Protein AF-A0A151EFH6-F1 (afdb_monomer_lite)

Sequence (202 aa):
MVESLEERLKNIDKHSLKEALLTPLILPREAMRRVGYYKYNITDNLQRYLYNRGVRLQEKPKYSVGENIYSIIRKEPLKRVQYGMINSDKIGDDVFKALTDWEATYFLAGVWNKKSTLSEEYRYNREVLERQPVELIVAETIATGVYRLRKIHEKQTRAGKYKTQAELPYSKEILRRYYDLRNKLRNQNNQKQKESKQLKLF

Secondary structure (DSSP, 8-state):
-PPPHHHHHTTS-HHHHHHHHHSPP---SSTHHHHHHHHHHHHHHHHHHHHTTT--PPPBTTB-HHHHHHHHS-HHHHHHHHHHHHHTTTS-HHHHHTS-HHHHHHHHHHHHHHHH-S-GGGSPPHHHHHHS-HHHHHHHHHHHHHHHHHHHHHHHHHTT---S-PPPTTHHHHHHHHHHHHHHHHHHHHHHHHHHHHTT--

pLDDT: mean 73.5, std 17.39, range [37.47, 95.12]

Radius of gyration: 20.33 Å; chains: 1; bounding box: 42×35×72 Å

Foldseek 3Di:
DDDDLCVLCVPFDLVLQLVLLPPAQDDPPPCVVVLVVVLLVVLVVVVVVCVVVVNDDDDDPPDDSSVVSSLQPDDPLVVLLVSLCVSCVSPDVSNVVSDDPLLSSLLSSLSSCQNVDPDVVSHDDSVVSVPDDPSLVSLVSSLSSLVVSQVVQVVCVVVVSHPDDDDRPCNVVSNVVSVVVVVVVVVVVVVVVVVVVVVVVD

Structure (mmCIF, N/CA/C/O backbone):
data_AF-A0A151EFH6-F1
#
_entry.id   AF-A0A151EFH6-F1
#
loop_
_atom_site.group_PDB
_atom_site.id
_atom_site.type_symbol
_atom_site.label_atom_id
_atom_site.label_alt_id
_atom_site.label_comp_id
_atom_site.label_asym_id
_atom_site.label_entity_id
_atom_site.label_seq_id
_atom_site.pdbx_PDB_ins_code
_atom_site.Cartn_x
_atom_site.Cartn_y
_atom_site.Cartn_z
_atom_site.occupancy
_atom_site.B_iso_or_equiv
_atom_site.auth_seq_id
_atom_site.auth_comp_id
_atom_site.auth_asym_id
_atom_site.auth_atom_id
_atom_site.pdbx_PDB_model_num
ATOM 1 N N . MET A 1 1 ? -22.199 4.583 -9.262 1.00 48.44 1 MET A N 1
ATOM 2 C CA . MET A 1 1 ? -21.151 5.284 -8.486 1.00 48.44 1 MET A CA 1
ATOM 3 C C . MET A 1 1 ? -20.216 4.232 -7.925 1.00 48.44 1 MET A C 1
ATOM 5 O O . MET A 1 1 ? -20.717 3.213 -7.477 1.00 48.44 1 MET A O 1
ATOM 9 N N . VAL A 1 2 ? -18.900 4.436 -7.995 1.00 65.56 2 VAL A N 1
ATOM 10 C CA . VAL A 1 2 ? -17.942 3.532 -7.338 1.00 65.56 2 VAL A CA 1
ATOM 11 C C . VAL A 1 2 ? -18.009 3.805 -5.836 1.00 65.56 2 VAL A C 1
ATOM 13 O O . VAL A 1 2 ? -17.900 4.962 -5.431 1.00 65.56 2 VAL A O 1
ATOM 16 N N . GLU A 1 3 ? -18.244 2.770 -5.034 1.00 80.75 3 GLU A N 1
ATOM 17 C CA . GLU A 1 3 ? -18.298 2.866 -3.571 1.00 80.75 3 GLU A CA 1
ATOM 18 C C . GLU A 1 3 ? -16.989 3.430 -2.992 1.00 80.75 3 GLU A C 1
ATOM 20 O O . GLU A 1 3 ? -15.903 3.262 -3.562 1.00 80.75 3 GLU A O 1
ATOM 25 N N . SER A 1 4 ? -17.077 4.117 -1.848 1.00 86.25 4 SER A N 1
ATOM 26 C CA . SER A 1 4 ? -15.885 4.625 -1.163 1.00 86.25 4 SER A CA 1
ATOM 27 C C . SER A 1 4 ? -14.990 3.473 -0.691 1.00 86.25 4 SER A C 1
ATOM 29 O O . SER A 1 4 ? -15.411 2.319 -0.614 1.00 86.25 4 SER A O 1
ATOM 31 N N . LEU A 1 5 ? -13.717 3.761 -0.401 1.00 85.31 5 LEU A N 1
ATOM 32 C CA . LEU A 1 5 ? -12.816 2.741 0.146 1.00 85.31 5 LEU A CA 1
ATOM 33 C C . LEU A 1 5 ? -13.342 2.229 1.493 1.00 85.31 5 LEU A C 1
ATOM 35 O O . LEU A 1 5 ? -13.316 1.036 1.754 1.00 85.31 5 LEU A O 1
ATOM 39 N N . GLU A 1 6 ? -13.866 3.126 2.318 1.00 88.44 6 GLU A N 1
ATOM 40 C CA . GLU A 1 6 ? -14.440 2.821 3.622 1.00 88.44 6 GLU A CA 1
ATOM 41 C C . GLU A 1 6 ? -15.632 1.861 3.513 1.00 88.44 6 GLU A C 1
ATOM 43 O O . GLU A 1 6 ? -15.680 0.876 4.245 1.00 88.44 6 GLU A O 1
ATOM 48 N N . GLU A 1 7 ? -16.549 2.094 2.566 1.00 88.88 7 GLU A N 1
ATOM 49 C CA . GLU A 1 7 ? -17.689 1.195 2.338 1.00 88.88 7 GLU A CA 1
ATOM 50 C C . GLU A 1 7 ? -17.239 -0.181 1.843 1.00 88.88 7 GLU A C 1
ATOM 52 O O . GLU A 1 7 ? -17.707 -1.199 2.354 1.00 88.88 7 GLU A O 1
ATOM 57 N N . ARG A 1 8 ? -16.269 -0.224 0.919 1.00 90.12 8 ARG A N 1
ATOM 58 C CA . ARG A 1 8 ? -15.717 -1.484 0.396 1.00 90.12 8 ARG A CA 1
ATOM 59 C C . ARG A 1 8 ? -15.014 -2.318 1.471 1.00 90.12 8 ARG A C 1
ATOM 61 O O . ARG A 1 8 ? -15.001 -3.540 1.373 1.00 90.12 8 ARG A O 1
ATOM 68 N N . LEU A 1 9 ? -14.441 -1.680 2.495 1.00 90.50 9 LEU A N 1
ATOM 69 C CA . LEU A 1 9 ? -13.692 -2.354 3.563 1.00 90.50 9 LEU A CA 1
ATOM 70 C C . LEU A 1 9 ? -14.538 -2.677 4.814 1.00 90.50 9 LEU A C 1
ATOM 72 O O . LEU A 1 9 ? -14.017 -3.304 5.736 1.00 90.50 9 LEU A O 1
ATOM 76 N N . LYS A 1 10 ? -15.819 -2.279 4.883 1.00 86.50 10 LYS A N 1
ATOM 77 C CA . LYS A 1 10 ? -16.605 -2.308 6.137 1.00 86.50 10 LYS A CA 1
ATOM 78 C C . LYS A 1 10 ? -16.802 -3.694 6.760 1.00 86.50 10 LYS A C 1
ATOM 80 O O . LYS A 1 10 ? -17.006 -3.791 7.965 1.00 86.50 10 LYS A O 1
ATOM 85 N N . ASN A 1 11 ? -16.743 -4.747 5.944 1.00 85.81 11 ASN A N 1
ATOM 86 C CA . ASN A 1 11 ? -16.988 -6.133 6.358 1.00 85.81 11 ASN A CA 1
ATOM 87 C C . ASN A 1 11 ? -15.705 -6.967 6.483 1.00 85.81 11 ASN A C 1
ATOM 89 O O . ASN A 1 11 ? -15.783 -8.181 6.647 1.00 85.81 11 ASN A O 1
ATOM 93 N N . ILE A 1 12 ? -14.532 -6.342 6.371 1.00 90.31 12 ILE A N 1
ATOM 94 C CA . ILE A 1 12 ? -13.260 -7.058 6.454 1.00 90.31 12 ILE A CA 1
ATOM 95 C C . ILE A 1 12 ? -12.958 -7.414 7.900 1.00 90.31 12 ILE A C 1
ATOM 97 O O . ILE A 1 12 ? -13.064 -6.573 8.801 1.00 90.31 12 ILE A O 1
ATOM 101 N N . ASP A 1 13 ? -12.496 -8.646 8.110 1.00 88.31 13 ASP A N 1
ATOM 102 C CA . ASP A 1 13 ? -12.033 -9.069 9.422 1.00 88.31 13 ASP A CA 1
ATOM 103 C C . ASP A 1 13 ? -10.766 -8.305 9.832 1.00 88.31 13 ASP A C 1
ATOM 105 O O . ASP A 1 13 ? -9.632 -8.561 9.405 1.00 88.31 13 ASP A O 1
ATOM 109 N N . LYS A 1 14 ? -10.984 -7.361 10.745 1.00 89.62 14 LYS A N 1
ATOM 110 C CA . LYS A 1 14 ? -9.948 -6.548 11.363 1.00 89.62 14 LYS A CA 1
ATOM 111 C C . LYS A 1 14 ? -8.887 -7.391 12.066 1.00 89.62 14 LYS A C 1
ATOM 113 O O . LYS A 1 14 ? -7.729 -6.975 12.096 1.00 89.62 14 LYS A O 1
ATOM 118 N N . HIS A 1 15 ? -9.261 -8.503 12.695 1.00 88.69 15 HIS A N 1
ATOM 119 C CA . HIS A 1 15 ? -8.331 -9.298 13.487 1.00 88.69 15 HIS A CA 1
ATOM 120 C C . HIS A 1 15 ? -7.349 -10.048 12.585 1.00 88.69 15 HIS A C 1
ATOM 122 O O . HIS A 1 15 ? -6.139 -9.844 12.717 1.00 88.69 15 HIS A O 1
ATOM 128 N N . SER A 1 16 ? -7.858 -10.793 11.600 1.00 87.56 16 SER A N 1
ATOM 129 C CA . SER A 1 16 ? -7.028 -11.519 10.630 1.00 87.56 16 SER A CA 1
ATOM 130 C C . SER A 1 16 ? -6.082 -10.600 9.856 1.00 87.56 16 SER A C 1
ATOM 132 O O . SER A 1 16 ? -4.895 -10.908 9.722 1.00 87.56 16 SER A O 1
ATOM 134 N N . LEU A 1 17 ? -6.551 -9.425 9.414 1.00 92.00 17 LEU A N 1
ATOM 135 C CA . LEU A 1 17 ? -5.695 -8.448 8.733 1.00 92.00 17 LEU A CA 1
ATOM 136 C C . LEU A 1 17 ? -4.512 -8.010 9.611 1.00 92.00 17 LEU A C 1
ATOM 138 O O . LEU A 1 17 ? -3.380 -7.936 9.136 1.00 92.00 17 LEU A O 1
ATOM 142 N N . LYS A 1 18 ? -4.750 -7.708 10.891 1.00 92.44 18 LYS A N 1
ATOM 143 C CA . LYS A 1 18 ? -3.693 -7.247 11.805 1.00 92.44 18 LYS A CA 1
ATOM 144 C C . LYS A 1 18 ? -2.648 -8.313 12.052 1.00 92.44 18 LYS A C 1
ATOM 146 O O . LYS A 1 18 ? -1.462 -8.010 11.951 1.00 92.44 18 LYS A O 1
ATOM 151 N N . GLU A 1 19 ? -3.081 -9.530 12.365 1.00 90.94 19 GLU A N 1
ATOM 152 C CA . GLU A 1 19 ? -2.165 -10.643 12.602 1.00 90.94 19 GLU A CA 1
ATOM 153 C C . GLU A 1 19 ? -1.309 -10.887 11.355 1.00 90.94 19 GLU A C 1
ATOM 155 O O . GLU A 1 19 ? -0.081 -10.929 11.450 1.00 90.94 19 GLU A O 1
ATOM 160 N N . ALA A 1 20 ? -1.911 -10.872 10.160 1.00 88.38 20 ALA A N 1
ATOM 161 C CA . ALA A 1 20 ? -1.178 -10.954 8.899 1.00 88.38 20 ALA A CA 1
ATOM 162 C C . ALA A 1 20 ? -0.150 -9.815 8.723 1.00 88.38 20 ALA A C 1
ATOM 164 O O . ALA A 1 20 ? 0.996 -10.058 8.332 1.00 88.38 20 ALA A O 1
ATOM 165 N N . LEU A 1 21 ? -0.496 -8.567 9.050 1.00 92.00 21 LEU A N 1
ATOM 166 C CA . LEU A 1 21 ? 0.435 -7.434 8.965 1.00 92.00 21 LEU A CA 1
ATOM 167 C C . LEU A 1 21 ? 1.564 -7.501 10.007 1.00 92.00 21 LEU A C 1
ATOM 169 O O . LEU A 1 21 ? 2.686 -7.092 9.700 1.00 92.00 21 LEU A O 1
ATOM 173 N N . LEU A 1 22 ? 1.299 -8.060 11.189 1.00 91.62 22 LEU A N 1
ATOM 174 C CA . LEU A 1 22 ? 2.268 -8.236 12.275 1.00 91.62 22 LEU A CA 1
ATOM 175 C C . LEU A 1 22 ? 3.177 -9.453 12.100 1.00 91.62 22 LEU A C 1
ATOM 177 O O . LEU A 1 22 ? 4.216 -9.513 12.757 1.00 91.62 22 LEU A O 1
ATOM 181 N N . THR A 1 23 ? 2.832 -10.392 11.211 1.00 87.88 23 THR A N 1
ATOM 182 C CA . THR A 1 23 ? 3.717 -11.529 10.927 1.00 87.88 23 THR A CA 1
ATOM 183 C C . THR A 1 23 ? 5.141 -11.058 10.598 1.00 87.88 23 THR A C 1
ATOM 185 O O . THR A 1 23 ? 5.314 -10.033 9.916 1.00 87.88 23 THR A O 1
ATOM 188 N N . PRO A 1 24 ? 6.175 -11.784 11.063 1.00 84.88 24 PRO A N 1
ATOM 189 C CA . PRO A 1 24 ? 7.559 -11.445 10.773 1.00 84.88 24 PRO A CA 1
ATOM 190 C C . PRO A 1 24 ? 7.824 -11.287 9.277 1.00 84.88 24 PRO A C 1
ATOM 192 O O . PRO A 1 24 ? 7.224 -11.961 8.438 1.00 84.88 24 PRO A O 1
ATOM 195 N N . LEU A 1 25 ? 8.754 -10.391 8.947 1.00 83.12 25 LEU A N 1
ATOM 196 C CA . LEU A 1 25 ? 9.196 -10.192 7.574 1.00 83.12 25 LEU A CA 1
ATOM 197 C C . LEU A 1 25 ? 9.762 -11.496 7.006 1.00 83.12 25 LEU A C 1
ATOM 199 O O . LEU A 1 25 ? 10.758 -12.022 7.504 1.00 83.12 25 LEU A O 1
ATOM 203 N N . ILE A 1 26 ? 9.201 -11.945 5.889 1.00 76.75 26 ILE A N 1
ATOM 204 C CA . ILE A 1 26 ? 9.774 -13.026 5.098 1.00 76.75 26 ILE A CA 1
ATOM 205 C C . ILE A 1 26 ? 10.783 -12.403 4.138 1.00 76.75 26 ILE A C 1
ATOM 207 O O . ILE A 1 26 ? 10.421 -11.669 3.210 1.00 76.75 26 ILE A O 1
ATOM 211 N N . LEU A 1 27 ? 12.067 -12.686 4.373 1.00 67.38 27 LEU A N 1
ATOM 212 C CA . LEU A 1 27 ? 13.138 -12.310 3.458 1.00 67.38 27 LEU A CA 1
ATOM 213 C C . LEU A 1 27 ? 13.132 -13.268 2.260 1.00 67.38 27 LEU A C 1
ATOM 215 O O . LEU A 1 27 ? 13.330 -14.470 2.441 1.00 67.38 27 LEU A O 1
ATOM 219 N N . PRO A 1 28 ? 12.969 -12.769 1.026 1.00 58.47 28 PRO A N 1
ATOM 220 C CA . PRO A 1 28 ? 12.995 -13.616 -0.154 1.00 58.47 28 PRO A CA 1
ATOM 221 C C . PRO A 1 28 ? 14.442 -14.030 -0.470 1.00 58.47 28 PRO A C 1
ATOM 223 O O . PRO A 1 28 ? 15.090 -13.437 -1.329 1.00 58.47 28 PRO A O 1
ATOM 226 N N . ARG A 1 29 ? 14.963 -15.042 0.240 1.00 52.72 29 ARG A N 1
ATOM 227 C CA . ARG A 1 29 ? 16.229 -15.718 -0.099 1.00 52.72 29 ARG A CA 1
ATOM 228 C C . ARG A 1 29 ? 16.043 -16.708 -1.263 1.00 52.72 29 ARG A C 1
ATOM 230 O O . ARG A 1 29 ? 16.928 -16.819 -2.100 1.00 52.72 29 ARG A O 1
ATOM 237 N N . GLU A 1 30 ? 14.864 -17.327 -1.384 1.00 45.66 30 GLU A N 1
ATOM 238 C CA . GLU A 1 30 ? 14.575 -18.407 -2.355 1.00 45.66 30 GLU A CA 1
ATOM 239 C C . GLU A 1 30 ? 13.581 -18.017 -3.472 1.00 45.66 30 GLU A C 1
ATOM 241 O O . GLU A 1 30 ? 13.560 -18.618 -4.547 1.00 45.66 30 GLU A O 1
ATOM 246 N N . ALA A 1 31 ? 12.798 -16.947 -3.290 1.00 47.16 31 ALA A N 1
ATOM 247 C CA . ALA A 1 31 ? 11.768 -16.525 -4.249 1.00 47.16 31 ALA A CA 1
ATOM 248 C C . ALA A 1 31 ? 12.319 -15.903 -5.554 1.00 47.16 31 ALA A C 1
ATOM 250 O O . ALA A 1 31 ? 11.549 -15.618 -6.476 1.00 47.16 31 ALA A O 1
ATOM 251 N N . MET A 1 32 ? 13.642 -15.715 -5.671 1.00 45.72 32 MET A N 1
ATOM 252 C CA . MET A 1 32 ? 14.292 -15.085 -6.830 1.00 45.72 32 MET A CA 1
ATOM 253 C C . MET A 1 32 ? 14.008 -15.793 -8.164 1.00 45.72 32 MET A C 1
ATOM 255 O O . MET A 1 32 ? 13.916 -15.118 -9.188 1.00 45.72 32 MET A O 1
ATOM 259 N N . ARG A 1 33 ? 13.778 -17.115 -8.174 1.00 47.97 33 ARG A N 1
ATOM 260 C CA . ARG A 1 33 ? 13.410 -17.846 -9.406 1.00 47.97 33 ARG A CA 1
ATOM 261 C C . ARG A 1 33 ? 12.018 -17.475 -9.940 1.00 47.97 33 ARG A C 1
ATOM 263 O O . ARG A 1 33 ? 11.818 -17.476 -11.149 1.00 47.97 33 ARG A O 1
ATOM 270 N N . ARG A 1 34 ? 11.075 -17.070 -9.077 1.00 43.78 34 ARG A N 1
ATOM 271 C CA . ARG A 1 34 ? 9.715 -16.645 -9.477 1.00 43.78 34 ARG A CA 1
ATOM 272 C C . ARG A 1 34 ? 9.628 -15.159 -9.873 1.00 43.78 34 ARG A C 1
ATOM 274 O O . ARG A 1 34 ? 8.683 -14.761 -10.545 1.00 43.78 34 ARG A O 1
ATOM 281 N N . VAL A 1 35 ? 10.632 -14.344 -9.521 1.00 45.22 35 VAL A N 1
A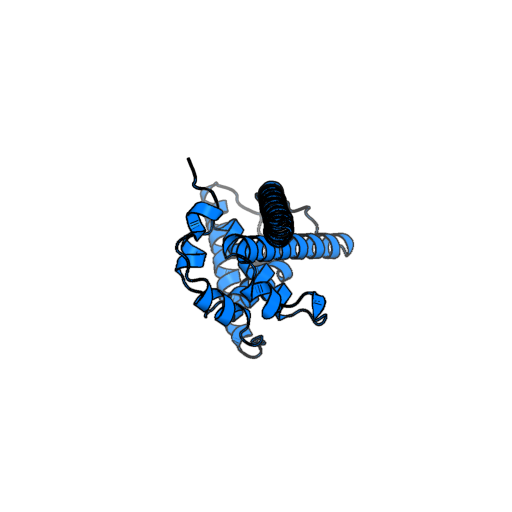TOM 282 C CA . VAL A 1 35 ? 10.755 -12.904 -9.871 1.00 45.22 35 VAL A CA 1
ATOM 283 C C . VAL A 1 35 ? 10.862 -12.661 -11.378 1.00 45.22 35 VAL A C 1
ATOM 285 O O . VAL A 1 35 ? 10.367 -11.649 -11.873 1.00 45.22 35 VAL A O 1
ATOM 288 N N . GLY A 1 36 ? 11.470 -13.585 -12.129 1.00 50.03 36 GLY A N 1
ATOM 289 C CA . GLY A 1 36 ? 11.483 -13.502 -13.591 1.00 50.03 36 GLY A CA 1
ATOM 290 C C . GLY A 1 36 ? 10.068 -13.536 -14.177 1.00 50.03 36 GLY A C 1
ATOM 291 O O . GLY A 1 36 ? 9.729 -12.705 -15.015 1.00 50.03 36 GLY A O 1
ATOM 292 N N . TYR A 1 37 ? 9.224 -14.436 -13.670 1.00 45.03 37 TYR A N 1
ATOM 293 C CA . TYR A 1 37 ? 7.946 -14.823 -14.274 1.00 45.03 37 TYR A CA 1
ATOM 294 C C . TYR A 1 37 ? 6.907 -13.687 -14.327 1.00 45.03 37 TYR A C 1
ATOM 296 O O . TYR A 1 37 ? 6.310 -13.440 -15.369 1.00 45.03 37 TYR A O 1
ATOM 304 N N . TYR A 1 38 ? 6.740 -12.915 -13.247 1.00 45.81 38 TYR A N 1
ATOM 305 C CA . TYR A 1 38 ? 5.779 -11.796 -13.220 1.00 45.81 38 TYR A CA 1
ATOM 306 C C . TYR A 1 38 ? 6.215 -10.602 -14.072 1.00 45.81 38 TYR A C 1
ATOM 308 O O . TYR A 1 38 ? 5.387 -9.908 -14.663 1.00 45.81 38 TYR A O 1
ATOM 316 N N . LYS A 1 39 ? 7.528 -10.368 -14.160 1.00 48.75 39 LYS A N 1
ATOM 317 C CA . LYS A 1 39 ? 8.075 -9.341 -15.040 1.00 48.75 39 LYS A CA 1
ATOM 318 C C . LYS A 1 39 ? 7.871 -9.717 -16.505 1.00 48.75 39 LYS A C 1
ATOM 320 O O . LYS A 1 39 ? 7.467 -8.855 -17.275 1.00 48.75 39 LYS A O 1
ATOM 325 N N . TYR A 1 40 ? 8.098 -10.983 -16.856 1.00 50.12 40 TYR A N 1
ATOM 326 C CA . TYR A 1 40 ? 7.777 -11.501 -18.183 1.00 50.12 40 TYR A CA 1
ATOM 327 C C . TYR A 1 40 ? 6.286 -11.351 -18.492 1.00 50.12 40 TYR A C 1
ATOM 329 O O . TYR A 1 40 ? 5.977 -10.785 -19.528 1.00 50.12 40 TYR A O 1
ATOM 337 N N . ASN A 1 41 ? 5.375 -11.695 -17.576 1.00 54.03 41 ASN A N 1
ATOM 338 C CA . ASN A 1 41 ? 3.931 -11.541 -17.809 1.00 54.03 41 ASN A CA 1
ATOM 339 C C . ASN A 1 41 ? 3.489 -10.083 -18.024 1.00 54.03 41 ASN A C 1
ATOM 341 O O . ASN A 1 41 ? 2.696 -9.808 -18.918 1.00 54.03 41 ASN A O 1
ATOM 345 N N . ILE A 1 42 ? 4.003 -9.124 -17.244 1.00 50.47 42 ILE A N 1
ATOM 346 C CA . ILE A 1 42 ? 3.677 -7.698 -17.439 1.00 50.47 42 ILE A CA 1
ATOM 347 C C . ILE A 1 42 ? 4.294 -7.165 -18.738 1.00 50.47 42 ILE A C 1
ATOM 349 O O . ILE A 1 42 ? 3.644 -6.413 -19.462 1.00 50.47 42 ILE A O 1
ATOM 353 N N . THR A 1 43 ? 5.536 -7.549 -19.043 1.00 49.94 43 THR A N 1
ATOM 354 C CA . THR A 1 43 ? 6.205 -7.194 -20.300 1.00 49.94 43 THR A CA 1
ATOM 355 C C . THR A 1 43 ? 5.461 -7.766 -21.506 1.00 49.94 43 THR A C 1
ATOM 357 O O . THR A 1 43 ? 5.248 -7.039 -22.471 1.00 49.94 43 THR A O 1
ATOM 360 N N . ASP A 1 44 ? 5.005 -9.011 -21.422 1.00 51.19 44 ASP A N 1
ATOM 361 C CA . ASP A 1 44 ? 4.282 -9.709 -22.482 1.00 51.19 44 ASP A CA 1
ATOM 362 C C . ASP A 1 44 ? 2.870 -9.128 -22.680 1.00 51.19 44 ASP A C 1
ATOM 364 O O . ASP A 1 44 ? 2.463 -8.841 -23.804 1.00 51.19 44 ASP A O 1
ATOM 368 N N . ASN A 1 45 ? 2.160 -8.803 -21.593 1.00 51.12 45 ASN A N 1
ATOM 369 C CA . ASN A 1 45 ? 0.871 -8.106 -21.660 1.00 51.12 45 ASN A CA 1
ATOM 370 C C . ASN A 1 45 ? 0.993 -6.713 -22.303 1.00 51.12 45 ASN A C 1
ATOM 372 O O . ASN A 1 45 ? 0.166 -6.347 -23.140 1.00 51.12 45 ASN A O 1
ATOM 376 N N . LEU A 1 46 ? 2.034 -5.943 -21.961 1.00 43.56 46 LEU A N 1
ATOM 377 C CA . LEU A 1 46 ? 2.300 -4.646 -22.594 1.00 43.56 46 LEU A CA 1
ATOM 378 C C . LEU A 1 46 ? 2.701 -4.790 -24.065 1.00 43.56 46 LEU A C 1
ATOM 380 O O . LEU A 1 46 ? 2.275 -3.990 -24.896 1.00 43.56 46 LEU A O 1
ATOM 384 N N . GLN A 1 47 ? 3.508 -5.797 -24.394 1.00 46.53 47 GLN A N 1
ATOM 385 C CA . GLN A 1 47 ? 3.924 -6.075 -25.764 1.00 46.53 47 GLN A CA 1
ATOM 386 C C . GLN A 1 47 ? 2.718 -6.424 -26.643 1.00 46.53 47 GLN A C 1
ATOM 388 O O . GLN A 1 47 ? 2.552 -5.824 -27.705 1.00 46.53 47 GLN A O 1
ATOM 393 N N . ARG A 1 48 ? 1.829 -7.313 -26.178 1.00 50.38 48 ARG A N 1
ATOM 394 C CA . ARG A 1 48 ? 0.572 -7.643 -26.871 1.00 50.38 48 ARG A CA 1
ATOM 395 C C . ARG A 1 48 ? -0.329 -6.420 -27.031 1.00 50.38 48 ARG A C 1
ATOM 397 O O . ARG A 1 48 ? -0.854 -6.186 -28.114 1.00 50.38 48 ARG A O 1
ATOM 404 N N . TYR A 1 49 ? -0.470 -5.610 -25.981 1.00 43.88 49 TYR A N 1
ATOM 405 C CA . TYR A 1 49 ? -1.267 -4.382 -26.023 1.00 43.88 49 TYR A CA 1
ATOM 406 C C . TYR A 1 49 ? -0.772 -3.389 -27.090 1.00 43.88 49 TYR A C 1
ATOM 408 O O . TYR A 1 49 ? -1.576 -2.828 -27.833 1.00 43.88 49 TYR A O 1
ATOM 416 N N . LEU A 1 50 ? 0.545 -3.192 -27.200 1.00 44.28 50 LEU A N 1
ATOM 417 C CA . LEU A 1 50 ? 1.151 -2.288 -28.184 1.00 44.28 50 LEU A CA 1
ATOM 418 C C . LEU A 1 50 ? 1.075 -2.845 -29.613 1.00 44.28 50 LEU A C 1
ATOM 420 O O . LEU A 1 50 ? 0.760 -2.102 -30.545 1.00 44.28 50 LEU A O 1
ATOM 424 N N . TYR A 1 51 ? 1.288 -4.154 -29.775 1.00 44.47 51 TYR A N 1
ATOM 425 C CA . TYR A 1 51 ? 1.161 -4.850 -31.057 1.00 44.47 51 TYR A CA 1
ATOM 426 C C . TYR A 1 51 ? -0.258 -4.732 -31.633 1.00 44.47 51 TYR A C 1
ATOM 428 O O . TYR A 1 51 ? -0.428 -4.345 -32.788 1.00 44.47 51 TYR A O 1
ATOM 436 N N . ASN A 1 52 ? -1.282 -4.947 -30.801 1.00 48.91 52 ASN A N 1
ATOM 437 C CA . ASN A 1 52 ? -2.693 -4.857 -31.194 1.00 48.91 52 ASN A CA 1
ATOM 438 C C . ASN A 1 52 ? -3.131 -3.448 -31.632 1.00 48.91 52 ASN A C 1
ATOM 440 O O . ASN A 1 52 ? -4.196 -3.295 -32.222 1.00 48.91 52 ASN A O 1
ATOM 444 N N . ARG A 1 53 ? -2.330 -2.411 -31.357 1.00 43.34 53 ARG A N 1
ATOM 445 C CA . ARG A 1 53 ? -2.586 -1.025 -31.781 1.00 43.34 53 ARG A CA 1
ATOM 446 C C . ARG A 1 53 ? -1.714 -0.568 -32.951 1.00 43.34 53 ARG A C 1
ATOM 448 O O . ARG A 1 53 ? -1.626 0.627 -33.213 1.00 43.34 53 ARG A O 1
ATOM 455 N N . GLY A 1 54 ? -1.052 -1.499 -33.639 1.00 37.47 54 GLY A N 1
ATOM 456 C CA . GLY A 1 54 ? -0.220 -1.199 -34.807 1.00 37.47 54 GLY A CA 1
ATOM 457 C C . GLY A 1 54 ? 1.092 -0.483 -34.474 1.00 37.47 54 GLY A C 1
ATOM 458 O O . GLY A 1 54 ? 1.800 -0.043 -35.378 1.00 37.47 54 GLY A O 1
ATOM 459 N N . VAL A 1 55 ? 1.452 -0.378 -33.190 1.00 41.88 55 VAL A N 1
ATOM 460 C CA . VAL A 1 55 ? 2.702 0.252 -32.761 1.00 41.88 55 VAL A CA 1
ATOM 461 C C . VAL A 1 55 ? 3.830 -0.769 -32.891 1.00 41.88 55 VAL A C 1
ATOM 463 O O . VAL A 1 55 ? 4.077 -1.572 -31.992 1.00 41.88 55 VAL A O 1
ATOM 466 N N . ARG A 1 56 ? 4.540 -0.739 -34.024 1.00 48.22 56 ARG A N 1
ATOM 467 C CA . ARG A 1 56 ? 5.792 -1.489 -34.203 1.00 48.22 56 ARG A CA 1
ATOM 468 C C . ARG A 1 56 ? 6.947 -0.692 -33.599 1.00 48.22 56 ARG A C 1
ATOM 470 O O . ARG A 1 56 ? 7.459 0.241 -34.210 1.00 48.22 56 ARG A O 1
ATOM 477 N N . LEU A 1 57 ? 7.342 -1.039 -32.376 1.00 46.72 57 LEU A N 1
ATOM 478 C CA . LEU A 1 57 ? 8.551 -0.488 -31.763 1.00 46.72 57 LEU A CA 1
ATOM 479 C C . LEU A 1 57 ? 9.776 -1.087 -32.467 1.00 46.72 57 LEU A C 1
ATOM 481 O O . LEU A 1 57 ? 9.903 -2.306 -32.527 1.00 46.72 57 LEU A O 1
ATOM 485 N N . GLN A 1 58 ? 10.647 -0.238 -33.020 1.00 40.94 58 GLN A N 1
ATOM 486 C CA . GLN A 1 58 ? 11.830 -0.668 -33.774 1.00 40.94 58 GLN A CA 1
ATOM 487 C C . GLN A 1 58 ? 12.698 -1.639 -32.963 1.00 40.94 58 GLN A C 1
ATOM 489 O O . GLN A 1 58 ? 13.129 -1.333 -31.847 1.00 40.94 58 GLN A O 1
ATOM 494 N N . GLU A 1 59 ? 12.993 -2.794 -33.554 1.00 41.75 59 GLU A N 1
ATOM 495 C CA . GLU A 1 59 ? 13.988 -3.726 -33.040 1.00 41.75 59 GLU A CA 1
ATOM 496 C C . GLU A 1 59 ? 15.375 -3.094 -33.176 1.00 41.75 59 GLU A C 1
ATOM 498 O O . GLU A 1 59 ? 15.799 -2.703 -34.263 1.00 41.75 59 GLU A O 1
ATOM 503 N N . LYS A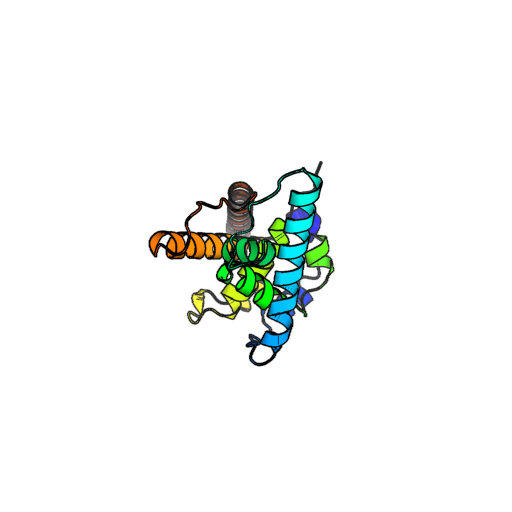 1 60 ? 16.100 -2.970 -32.060 1.00 44.06 60 LYS A N 1
ATOM 504 C CA . LYS A 1 60 ? 17.542 -2.726 -32.125 1.00 44.06 60 LYS A CA 1
ATOM 505 C C . LYS A 1 60 ? 18.237 -4.083 -32.212 1.00 44.06 60 LYS A C 1
ATOM 507 O O . LYS A 1 60 ? 17.892 -4.959 -31.424 1.00 44.06 60 LYS A O 1
ATOM 512 N N . PRO A 1 61 ? 19.281 -4.243 -33.042 1.00 46.72 61 PRO A N 1
ATOM 513 C CA . PRO A 1 61 ? 19.911 -5.536 -33.348 1.00 46.72 61 PRO A CA 1
ATOM 514 C C . PRO A 1 61 ? 20.563 -6.270 -32.158 1.00 46.72 61 PRO A C 1
ATOM 516 O O . PRO A 1 61 ? 21.129 -7.340 -32.338 1.00 46.72 61 PRO A O 1
ATOM 519 N N . LYS A 1 62 ? 20.508 -5.715 -30.940 1.00 47.44 62 LYS A N 1
ATOM 520 C CA . LYS A 1 62 ? 21.077 -6.309 -29.722 1.00 47.44 62 LYS A CA 1
ATOM 521 C C . LYS A 1 62 ? 20.056 -6.735 -28.665 1.00 47.44 62 LYS A C 1
ATOM 523 O O . LYS A 1 62 ? 20.465 -7.416 -27.735 1.00 47.44 62 LYS A O 1
ATOM 528 N N . TYR A 1 63 ? 18.789 -6.327 -28.766 1.00 42.94 63 TYR A N 1
ATOM 529 C CA . TYR A 1 63 ? 17.780 -6.615 -27.741 1.00 42.94 63 TYR A CA 1
ATOM 530 C C . TYR A 1 63 ? 16.389 -6.726 -28.363 1.00 42.94 63 TYR A C 1
ATOM 532 O O . TYR A 1 63 ? 15.963 -5.830 -29.098 1.00 42.94 63 TYR A O 1
ATOM 540 N N . SER A 1 64 ? 15.661 -7.784 -28.013 1.00 51.16 64 SER A N 1
ATOM 541 C CA . SER A 1 64 ? 14.253 -7.959 -28.384 1.00 51.16 64 SER A CA 1
ATOM 542 C C . SER A 1 64 ? 13.383 -6.805 -27.857 1.00 51.16 64 SER A C 1
ATOM 544 O O . SER A 1 64 ? 13.720 -6.124 -26.883 1.00 51.16 64 SER A O 1
ATOM 546 N N . VAL A 1 65 ? 12.220 -6.572 -28.473 1.00 45.66 65 VAL A N 1
ATOM 547 C CA . VAL A 1 65 ? 11.238 -5.580 -27.986 1.00 45.66 65 VAL A CA 1
ATOM 548 C C . VAL A 1 65 ? 10.865 -5.844 -26.521 1.00 45.66 65 VAL A C 1
ATOM 550 O O . VAL A 1 65 ? 10.805 -4.906 -25.722 1.00 45.66 65 VAL A O 1
ATOM 553 N N . GLY A 1 66 ? 10.722 -7.118 -26.145 1.00 43.12 66 GLY A N 1
ATO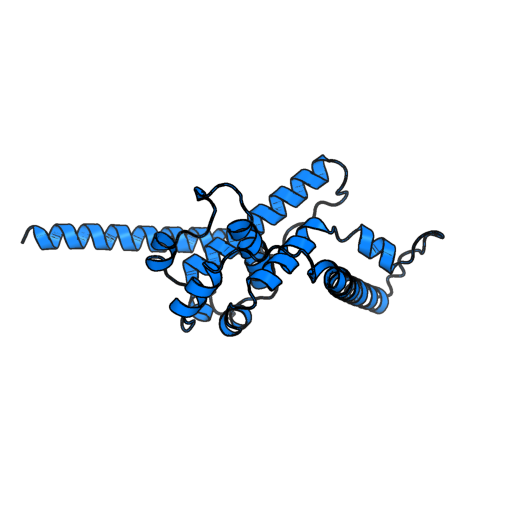M 554 C CA . GLY A 1 66 ? 10.525 -7.549 -24.763 1.00 43.12 66 GLY A CA 1
ATOM 555 C C . GLY A 1 66 ? 11.665 -7.108 -23.841 1.00 43.12 66 GLY A C 1
ATOM 556 O O . GLY A 1 66 ? 11.402 -6.565 -22.773 1.00 43.12 66 GLY A O 1
ATOM 557 N N . GLU A 1 67 ? 12.927 -7.224 -24.259 1.00 43.59 67 GLU A N 1
ATOM 558 C CA . GLU A 1 67 ? 14.090 -6.741 -23.495 1.00 43.59 67 GLU A CA 1
ATOM 559 C C . GLU A 1 67 ? 14.157 -5.208 -23.387 1.00 43.59 67 GLU A C 1
ATOM 561 O O . GLU A 1 67 ? 14.538 -4.668 -22.342 1.00 43.59 67 GLU A O 1
ATOM 566 N N . ASN A 1 68 ? 13.716 -4.482 -24.417 1.00 44.94 68 ASN A N 1
ATOM 567 C CA . ASN A 1 68 ? 13.617 -3.023 -24.370 1.00 44.94 68 ASN A CA 1
ATOM 568 C C . ASN A 1 68 ? 12.505 -2.566 -23.410 1.00 44.94 68 ASN A C 1
ATOM 570 O O . ASN A 1 68 ? 12.762 -1.725 -22.546 1.00 44.94 68 ASN A O 1
ATOM 574 N N . ILE A 1 69 ? 11.315 -3.172 -23.453 1.00 42.94 69 ILE A N 1
ATOM 575 C CA . ILE A 1 69 ? 10.227 -2.922 -22.487 1.00 42.94 69 ILE A CA 1
ATOM 576 C C . ILE A 1 69 ? 10.663 -3.331 -21.070 1.00 42.94 69 ILE A C 1
ATOM 578 O O . ILE A 1 69 ? 10.456 -2.593 -20.104 1.00 42.94 69 ILE A O 1
ATOM 582 N N . TYR A 1 70 ? 11.367 -4.456 -20.943 1.00 44.78 70 TYR A N 1
ATOM 583 C CA . TYR A 1 70 ? 11.987 -4.934 -19.708 1.00 44.78 70 TYR A CA 1
ATOM 584 C C . TYR A 1 70 ? 13.008 -3.933 -19.142 1.00 44.78 70 TYR A C 1
ATOM 586 O O . TYR A 1 70 ? 13.174 -3.851 -17.920 1.00 44.78 70 TYR A O 1
ATOM 594 N N . SER A 1 71 ? 13.702 -3.172 -19.989 1.00 45.38 71 SER A N 1
ATOM 595 C CA . SER A 1 71 ? 14.647 -2.129 -19.571 1.00 45.38 71 SER A CA 1
ATOM 596 C C . SER A 1 71 ? 13.953 -0.819 -19.156 1.00 45.38 71 SER A C 1
ATOM 598 O O . SER A 1 71 ? 14.421 -0.136 -18.239 1.00 45.38 71 SER A O 1
ATOM 600 N N . ILE A 1 72 ? 12.813 -0.500 -19.780 1.00 42.84 72 ILE A N 1
ATOM 601 C CA . ILE A 1 72 ? 12.031 0.726 -19.556 1.00 42.84 72 ILE A CA 1
ATOM 602 C C . ILE A 1 72 ? 11.186 0.616 -18.278 1.00 42.84 72 ILE A C 1
ATOM 604 O O . ILE A 1 72 ? 11.202 1.535 -17.451 1.00 42.84 72 ILE A O 1
ATOM 608 N N . ILE A 1 73 ? 10.510 -0.520 -18.060 1.00 48.75 73 ILE A N 1
ATOM 609 C CA . ILE A 1 73 ? 9.742 -0.790 -16.839 1.00 48.75 73 ILE A CA 1
ATOM 610 C C . ILE A 1 73 ? 10.722 -1.173 -15.726 1.00 48.75 73 ILE A C 1
ATOM 612 O O . ILE A 1 73 ? 11.208 -2.305 -15.610 1.00 48.75 73 ILE A O 1
ATOM 616 N N . ARG A 1 74 ? 11.088 -0.186 -14.911 1.00 53.91 74 ARG A N 1
ATOM 617 C CA . ARG A 1 74 ? 12.167 -0.349 -13.937 1.00 53.91 74 ARG A CA 1
ATOM 618 C C . ARG A 1 74 ? 11.826 -1.290 -12.796 1.00 53.91 74 ARG A C 1
ATOM 620 O O . ARG A 1 74 ? 10.748 -1.266 -12.216 1.00 53.91 74 ARG A O 1
ATOM 627 N N . LYS A 1 75 ? 12.844 -2.074 -12.436 1.00 58.78 75 LYS A N 1
ATOM 628 C CA . LYS A 1 75 ? 12.750 -3.231 -11.542 1.00 58.78 75 LYS A CA 1
ATOM 629 C C . LYS A 1 75 ? 12.457 -2.886 -10.082 1.00 58.78 75 LYS A C 1
ATOM 631 O O . LYS A 1 75 ? 11.795 -3.669 -9.423 1.00 58.78 75 LYS A O 1
ATOM 636 N N . GLU A 1 76 ? 12.960 -1.773 -9.551 1.00 63.69 76 GLU A N 1
ATOM 637 C CA . GLU A 1 76 ? 12.894 -1.525 -8.099 1.00 63.69 76 GLU A CA 1
ATOM 638 C C . GLU A 1 76 ? 11.463 -1.324 -7.563 1.00 63.69 76 GLU A C 1
ATOM 640 O O . GLU A 1 76 ? 11.110 -1.993 -6.593 1.00 63.69 76 GLU A O 1
ATOM 645 N N . PRO A 1 77 ? 10.604 -0.500 -8.192 1.00 67.06 77 PRO A N 1
ATOM 646 C CA . PRO A 1 77 ? 9.179 -0.435 -7.862 1.00 67.06 77 PRO A CA 1
ATOM 647 C C . PRO A 1 77 ? 8.472 -1.798 -7.926 1.00 67.06 77 PRO A C 1
ATOM 649 O O . PRO A 1 77 ? 7.820 -2.197 -6.963 1.00 67.06 77 PRO A O 1
ATOM 652 N N . LEU A 1 78 ? 8.669 -2.549 -9.016 1.00 66.69 78 LEU A N 1
ATOM 653 C CA . LEU A 1 78 ? 8.029 -3.854 -9.223 1.00 66.69 78 LEU A CA 1
ATOM 654 C C . LEU A 1 78 ? 8.493 -4.921 -8.223 1.00 66.69 78 LEU A C 1
ATOM 656 O O . LEU A 1 78 ? 7.674 -5.672 -7.703 1.00 66.69 78 LEU A O 1
ATOM 660 N N . LYS A 1 79 ? 9.790 -4.954 -7.890 1.00 67.19 79 LYS A N 1
ATOM 661 C CA . LYS A 1 79 ? 10.330 -5.849 -6.855 1.00 67.19 79 LYS A CA 1
ATOM 662 C C . LYS A 1 79 ? 9.650 -5.621 -5.508 1.00 67.19 79 LYS A C 1
ATOM 664 O O . LYS A 1 79 ? 9.401 -6.576 -4.788 1.00 67.19 79 LYS A O 1
ATOM 669 N N . ARG A 1 80 ? 9.341 -4.367 -5.157 1.00 68.69 80 ARG A N 1
ATOM 670 C CA . ARG A 1 80 ? 8.681 -4.050 -3.882 1.00 68.69 80 ARG A CA 1
ATOM 671 C C . ARG A 1 80 ? 7.235 -4.516 -3.839 1.00 68.69 80 ARG A C 1
ATOM 673 O O . ARG A 1 80 ? 6.837 -5.049 -2.813 1.00 68.69 80 ARG A O 1
ATOM 680 N N . VAL A 1 81 ? 6.486 -4.352 -4.929 1.00 65.81 81 VAL A N 1
ATOM 681 C CA . VAL A 1 81 ? 5.125 -4.905 -5.043 1.00 65.81 81 VAL A CA 1
ATOM 682 C C . VAL A 1 81 ? 5.175 -6.421 -4.875 1.00 65.81 81 VAL A C 1
ATOM 684 O O . VAL A 1 81 ? 4.452 -6.973 -4.056 1.00 65.81 81 VAL A O 1
ATOM 687 N N . GLN A 1 82 ? 6.115 -7.083 -5.549 1.00 67.56 82 GLN A N 1
ATOM 688 C CA . GLN A 1 82 ? 6.282 -8.528 -5.444 1.00 67.56 82 GLN A CA 1
ATOM 689 C C . GLN A 1 82 ? 6.671 -8.995 -4.033 1.00 67.56 82 GLN A C 1
ATOM 691 O O . GLN A 1 82 ? 6.124 -9.971 -3.528 1.00 67.56 82 GLN A O 1
ATOM 696 N N . TYR A 1 83 ? 7.619 -8.328 -3.378 1.00 69.19 83 TYR A N 1
ATOM 697 C CA . TYR A 1 83 ? 7.966 -8.667 -1.997 1.00 69.19 83 TYR A CA 1
ATOM 698 C C . TYR A 1 83 ? 6.813 -8.371 -1.037 1.00 69.19 83 TYR A C 1
ATOM 700 O O . TYR A 1 83 ? 6.648 -9.086 -0.050 1.00 69.19 83 TYR A O 1
ATOM 708 N N . GLY A 1 84 ? 5.994 -7.369 -1.364 1.00 71.06 84 GLY A N 1
ATOM 709 C CA . GLY A 1 84 ? 4.701 -7.118 -0.746 1.00 71.06 84 GLY A CA 1
ATOM 710 C C . GLY A 1 84 ? 3.794 -8.336 -0.838 1.00 71.06 84 GLY A C 1
ATOM 711 O O . GLY A 1 84 ? 3.343 -8.787 0.201 1.00 71.06 84 GLY A O 1
ATOM 712 N N . MET A 1 85 ? 3.632 -8.914 -2.036 1.00 69.50 85 MET A N 1
ATOM 713 C CA . MET A 1 85 ? 2.804 -10.111 -2.267 1.00 69.50 85 MET A CA 1
ATOM 714 C C . MET A 1 85 ? 3.245 -11.297 -1.407 1.00 69.50 85 MET A C 1
ATOM 716 O O . MET A 1 85 ? 2.429 -11.925 -0.748 1.00 69.50 85 MET A O 1
ATOM 720 N N . ILE A 1 86 ? 4.553 -11.571 -1.359 1.00 70.81 86 ILE A N 1
ATOM 721 C CA . ILE A 1 86 ? 5.109 -12.653 -0.526 1.00 70.81 86 ILE A CA 1
ATOM 722 C C . ILE A 1 86 ? 4.778 -12.423 0.953 1.00 70.81 86 ILE A C 1
ATOM 724 O O . ILE A 1 86 ? 4.450 -13.353 1.679 1.00 70.81 86 ILE A O 1
ATOM 728 N N . ASN A 1 87 ? 4.860 -11.171 1.400 1.00 75.06 87 ASN A N 1
ATOM 729 C CA . ASN A 1 87 ? 4.576 -10.795 2.781 1.00 75.06 87 ASN A CA 1
ATOM 730 C C . ASN A 1 87 ? 3.083 -10.537 3.050 1.00 75.06 87 ASN A C 1
ATOM 732 O O . ASN A 1 87 ? 2.725 -10.234 4.188 1.00 75.06 87 ASN A O 1
ATOM 736 N N . SER A 1 88 ? 2.231 -10.640 2.028 1.00 72.62 88 SER A N 1
ATOM 737 C CA . SER A 1 88 ? 0.781 -10.491 2.114 1.00 72.62 88 SER A CA 1
ATOM 738 C C . SER A 1 88 ? 0.028 -11.790 1.846 1.00 72.62 88 SER A C 1
ATOM 740 O O . SER A 1 88 ? -1.190 -11.756 1.817 1.00 72.62 88 SER A O 1
ATOM 742 N N . ASP A 1 89 ? 0.713 -12.923 1.678 1.00 72.69 89 ASP A N 1
ATOM 743 C CA . ASP A 1 89 ? 0.105 -14.247 1.442 1.00 72.69 89 ASP A CA 1
ATOM 744 C C . ASP A 1 89 ? -0.852 -14.691 2.569 1.00 72.69 89 ASP A C 1
ATOM 746 O O . ASP A 1 89 ? -1.696 -15.560 2.394 1.00 72.69 89 ASP A O 1
ATOM 750 N N . LYS A 1 90 ? -0.733 -14.076 3.751 1.00 74.06 90 LYS A N 1
ATOM 751 C CA . LYS A 1 90 ? -1.632 -14.289 4.897 1.00 74.06 90 LYS A CA 1
ATOM 752 C C . LYS A 1 90 ? -2.747 -13.247 5.011 1.00 74.06 90 LYS A C 1
ATOM 754 O O . LYS A 1 90 ? -3.552 -13.338 5.931 1.00 74.06 90 LYS A O 1
ATOM 759 N N . ILE A 1 91 ? -2.776 -12.242 4.136 1.00 82.88 91 ILE A N 1
ATOM 760 C CA . ILE A 1 91 ? -3.848 -11.243 4.093 1.00 82.88 91 ILE A CA 1
ATOM 761 C C . ILE A 1 91 ? -5.006 -11.837 3.292 1.00 82.88 91 ILE A C 1
ATOM 763 O O . ILE A 1 91 ? -4.786 -12.349 2.199 1.00 82.88 91 ILE A O 1
ATOM 767 N N . GLY A 1 92 ? -6.219 -11.767 3.841 1.00 76.12 92 GLY A N 1
ATOM 768 C CA . GLY A 1 92 ? -7.412 -12.322 3.209 1.00 76.12 92 GLY A CA 1
ATOM 769 C C . GLY A 1 92 ? -7.702 -11.727 1.827 1.00 76.12 92 GLY A C 1
ATOM 770 O O . GLY A 1 92 ? -7.486 -10.538 1.572 1.00 76.12 92 GLY A O 1
ATOM 771 N N . ASP A 1 93 ? -8.218 -12.570 0.930 1.00 76.38 93 ASP A N 1
ATOM 772 C CA . ASP A 1 93 ? -8.609 -12.181 -0.431 1.00 76.38 93 ASP A CA 1
ATOM 773 C C . ASP A 1 93 ? -9.714 -11.117 -0.452 1.00 76.38 93 ASP A C 1
ATOM 775 O O . ASP A 1 93 ? -9.841 -10.371 -1.421 1.00 76.38 93 ASP A O 1
ATOM 779 N N . ASP A 1 94 ? -10.527 -11.047 0.601 1.00 81.25 94 ASP A N 1
ATOM 780 C CA . ASP A 1 94 ? -11.563 -10.035 0.806 1.00 81.25 94 ASP A CA 1
ATOM 781 C C . ASP A 1 94 ? -10.988 -8.613 0.791 1.00 81.25 94 ASP A C 1
ATOM 783 O O . ASP A 1 94 ? -11.557 -7.730 0.148 1.00 81.25 94 ASP A O 1
ATOM 787 N N . VAL A 1 95 ? -9.808 -8.412 1.388 1.00 83.38 95 VAL A N 1
ATOM 788 C CA . VAL A 1 95 ? -9.081 -7.138 1.338 1.00 83.38 95 VAL A CA 1
ATOM 789 C C . VAL A 1 95 ? -8.744 -6.778 -0.099 1.00 83.38 95 VAL A C 1
ATOM 791 O O . VAL A 1 95 ? -9.031 -5.669 -0.532 1.00 83.38 95 VAL A O 1
ATOM 794 N N . PHE A 1 96 ? -8.164 -7.699 -0.866 1.00 79.19 96 PHE A N 1
ATOM 795 C CA . PHE A 1 96 ? -7.756 -7.412 -2.241 1.00 79.19 96 PHE A CA 1
ATOM 796 C C . PHE A 1 96 ? -8.946 -7.224 -3.182 1.00 79.19 96 PHE A C 1
ATOM 798 O O . PHE A 1 96 ? -8.894 -6.345 -4.037 1.00 79.19 96 PHE A O 1
ATOM 805 N N . LYS A 1 97 ? -10.037 -7.976 -2.989 1.00 79.25 97 LYS A N 1
ATOM 806 C CA . LYS A 1 97 ? -11.302 -7.795 -3.723 1.00 79.25 97 LYS A CA 1
ATOM 807 C C . LYS A 1 97 ? -11.945 -6.438 -3.447 1.00 79.25 97 LYS A C 1
ATOM 809 O O . LYS A 1 97 ? -12.597 -5.883 -4.326 1.00 79.25 97 LYS A O 1
ATOM 814 N N . ALA A 1 98 ? -11.752 -5.899 -2.246 1.00 84.00 98 ALA A N 1
ATOM 815 C CA . ALA A 1 98 ? -12.233 -4.579 -1.875 1.00 84.00 98 ALA A CA 1
ATOM 816 C C . ALA A 1 98 ? -11.386 -3.435 -2.454 1.00 84.00 98 ALA A C 1
ATOM 818 O O . ALA A 1 98 ? -11.824 -2.290 -2.393 1.00 84.00 98 ALA A O 1
ATOM 819 N N . LEU A 1 99 ? -10.199 -3.695 -3.017 1.00 81.75 99 LEU A N 1
ATOM 820 C CA . LEU A 1 99 ? -9.299 -2.681 -3.574 1.00 81.75 99 LEU A CA 1
ATOM 821 C C . LEU A 1 99 ? -9.382 -2.624 -5.105 1.00 81.75 99 LEU A C 1
ATOM 823 O O . LEU A 1 99 ? -9.586 -3.626 -5.779 1.00 81.75 99 LEU A O 1
ATOM 827 N N . THR A 1 100 ? -9.163 -1.439 -5.672 1.00 81.31 100 THR A N 1
ATOM 828 C CA . THR A 1 100 ? -8.863 -1.309 -7.107 1.00 81.31 100 THR A CA 1
ATOM 829 C C . THR A 1 100 ? -7.447 -1.804 -7.401 1.00 81.31 100 THR A C 1
ATOM 831 O O . THR A 1 100 ? -6.592 -1.808 -6.514 1.00 81.31 100 THR A O 1
ATOM 834 N N . ASP A 1 101 ? -7.145 -2.124 -8.661 1.00 77.00 101 ASP A N 1
ATOM 835 C CA . ASP A 1 101 ? -5.815 -2.599 -9.079 1.00 77.00 101 ASP A CA 1
ATOM 836 C C . ASP A 1 101 ? -4.667 -1.681 -8.619 1.00 77.00 101 ASP A C 1
ATOM 838 O O . ASP A 1 101 ? -3.615 -2.138 -8.154 1.00 77.00 101 ASP A O 1
ATOM 842 N N . TRP A 1 102 ? -4.868 -0.361 -8.709 1.00 81.25 102 TRP A N 1
ATOM 843 C CA . TRP A 1 102 ? -3.870 0.620 -8.280 1.00 81.25 102 TRP A CA 1
ATOM 844 C C . TRP A 1 102 ? -3.755 0.709 -6.758 1.00 81.25 102 TRP A C 1
ATOM 846 O O . TRP A 1 102 ? -2.638 0.760 -6.240 1.00 81.25 102 TRP A O 1
ATOM 856 N N . GLU A 1 103 ? -4.873 0.668 -6.030 1.00 82.31 103 GLU A N 1
ATOM 857 C CA . GLU A 1 103 ? -4.864 0.613 -4.564 1.00 82.31 103 GLU A CA 1
ATOM 858 C C . GLU A 1 103 ? -4.163 -0.656 -4.064 1.00 82.31 103 GLU A C 1
ATOM 860 O O . GLU A 1 103 ? -3.296 -0.558 -3.199 1.00 82.31 103 GLU A O 1
ATOM 865 N N . ALA A 1 104 ? -4.450 -1.820 -4.651 1.00 79.69 104 ALA A N 1
ATOM 866 C CA . ALA A 1 104 ? -3.792 -3.083 -4.326 1.00 79.69 104 ALA A CA 1
ATOM 867 C C . ALA A 1 104 ? -2.280 -3.017 -4.597 1.00 79.69 104 ALA A C 1
ATOM 869 O O . ALA A 1 104 ? -1.469 -3.378 -3.743 1.00 79.69 104 ALA A O 1
ATOM 870 N N . THR A 1 105 ? -1.875 -2.466 -5.745 1.00 77.12 105 THR A N 1
ATOM 871 C CA . THR A 1 105 ? -0.456 -2.267 -6.086 1.00 77.12 105 THR A CA 1
ATOM 872 C C . THR A 1 105 ? 0.266 -1.418 -5.036 1.00 77.12 105 THR A C 1
ATOM 874 O O . THR A 1 105 ? 1.370 -1.752 -4.591 1.00 77.12 105 THR A O 1
ATOM 877 N N . TYR A 1 106 ? -0.348 -0.313 -4.614 1.00 84.50 106 TYR A N 1
ATOM 878 C CA . TYR A 1 106 ? 0.218 0.568 -3.596 1.00 84.50 106 TYR A CA 1
ATOM 879 C C . TYR A 1 106 ? 0.193 -0.055 -2.206 1.00 84.50 106 TYR A C 1
ATOM 881 O O . TYR A 1 106 ? 1.174 0.072 -1.474 1.00 84.50 106 TYR A O 1
ATOM 889 N N . PHE A 1 107 ? -0.865 -0.784 -1.862 1.00 87.38 107 PHE A N 1
ATOM 890 C CA . PHE A 1 107 ? -0.964 -1.527 -0.615 1.00 87.38 107 PHE A CA 1
ATOM 891 C C . PHE A 1 107 ? 0.198 -2.517 -0.474 1.00 87.38 107 PHE A C 1
ATOM 893 O O . PHE A 1 107 ? 0.936 -2.459 0.507 1.00 87.38 107 PHE A O 1
ATOM 900 N N . LEU A 1 108 ? 0.460 -3.331 -1.500 1.00 82.56 108 LEU A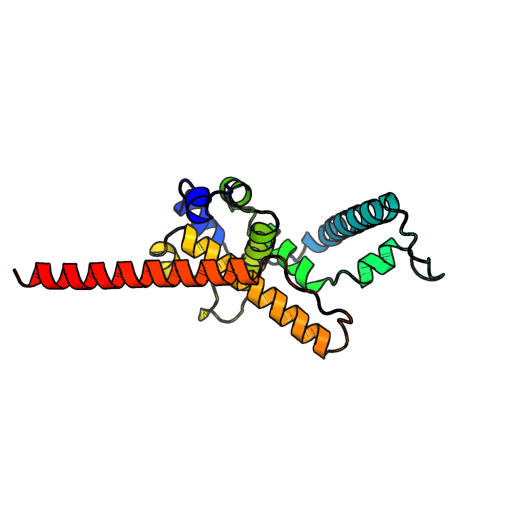 N 1
ATOM 901 C CA . LEU A 1 108 ? 1.570 -4.290 -1.523 1.00 82.56 108 LEU A CA 1
ATOM 902 C C . LEU A 1 108 ? 2.937 -3.607 -1.355 1.00 82.56 108 LEU A C 1
ATOM 904 O O . LEU A 1 108 ? 3.766 -4.029 -0.543 1.00 82.56 108 LEU A O 1
ATOM 908 N N . ALA A 1 109 ? 3.174 -2.506 -2.074 1.00 77.62 109 ALA A N 1
ATOM 909 C CA . ALA A 1 109 ? 4.401 -1.727 -1.915 1.00 77.62 109 ALA A CA 1
ATOM 910 C C . ALA A 1 109 ? 4.549 -1.148 -0.493 1.00 77.62 109 ALA A C 1
ATOM 912 O O . ALA A 1 109 ? 5.666 -1.071 0.033 1.00 77.62 109 ALA A O 1
ATOM 913 N N . GLY A 1 110 ? 3.432 -0.756 0.124 1.00 88.50 110 GLY A N 1
ATOM 914 C CA . GLY A 1 110 ? 3.340 -0.286 1.502 1.00 88.50 110 GLY A CA 1
ATOM 915 C C . GLY A 1 110 ? 3.670 -1.368 2.525 1.00 88.50 110 GLY A C 1
ATOM 916 O O . GLY A 1 110 ? 4.531 -1.136 3.376 1.00 88.50 110 GLY A O 1
ATOM 917 N N . VAL A 1 111 ? 3.070 -2.557 2.389 1.00 88.19 111 VAL A N 1
ATOM 918 C CA . VAL A 1 111 ? 3.331 -3.735 3.236 1.00 88.19 111 VAL A CA 1
ATOM 919 C C . VAL A 1 111 ? 4.819 -4.048 3.261 1.00 88.19 111 VAL A C 1
ATOM 921 O O . VAL A 1 111 ? 5.428 -4.117 4.331 1.00 88.19 111 VAL A O 1
ATOM 924 N N . TRP A 1 112 ? 5.446 -4.150 2.085 1.00 85.50 112 TRP A N 1
ATOM 925 C CA . TRP A 1 112 ? 6.884 -4.377 2.018 1.00 85.50 112 TRP A CA 1
ATOM 926 C C . TRP A 1 112 ? 7.671 -3.246 2.679 1.00 85.50 112 TRP A C 1
ATOM 928 O O . TRP A 1 112 ? 8.617 -3.511 3.416 1.00 85.50 112 TRP A O 1
ATOM 938 N N . ASN A 1 113 ? 7.319 -1.981 2.437 1.00 88.62 113 ASN A N 1
ATOM 939 C CA . ASN A 1 113 ? 8.047 -0.860 3.026 1.00 88.62 113 ASN A CA 1
ATOM 940 C C . ASN A 1 113 ? 7.997 -0.873 4.561 1.00 88.62 113 ASN A C 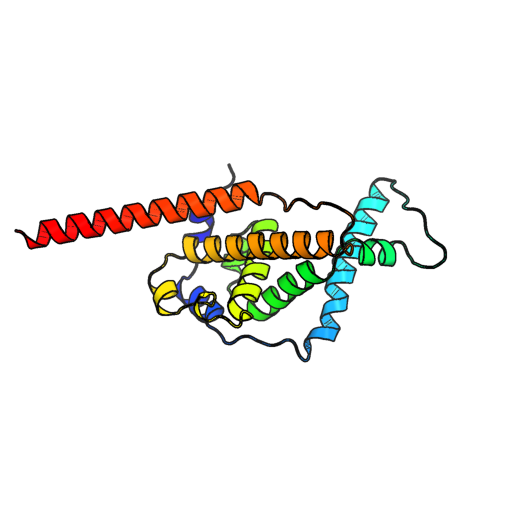1
ATOM 942 O O . ASN A 1 113 ? 9.042 -0.713 5.190 1.00 88.62 113 ASN A O 1
ATOM 946 N N . LYS A 1 114 ? 6.818 -1.100 5.147 1.00 92.69 114 LYS A N 1
ATOM 947 C CA . LYS A 1 114 ? 6.644 -1.160 6.603 1.00 92.69 114 LYS A CA 1
ATOM 948 C C . LYS A 1 114 ? 7.292 -2.396 7.229 1.00 92.69 114 LYS A C 1
ATOM 950 O O . LYS A 1 114 ? 7.852 -2.282 8.310 1.00 92.69 114 LYS A O 1
ATOM 955 N N . LYS A 1 115 ? 7.295 -3.557 6.562 1.00 88.50 115 LYS A N 1
ATOM 956 C CA . LYS A 1 115 ? 7.963 -4.763 7.092 1.00 88.50 115 LYS A CA 1
ATOM 957 C C . LYS A 1 115 ? 9.486 -4.751 6.908 1.00 88.50 115 LYS A C 1
ATOM 959 O O . LYS A 1 115 ? 10.200 -5.283 7.748 1.00 88.50 115 LYS A O 1
ATOM 964 N N . SER A 1 116 ? 9.999 -4.140 5.836 1.00 85.00 116 SER A N 1
ATOM 965 C CA . SER A 1 116 ? 11.438 -4.141 5.498 1.00 85.00 116 SER A CA 1
ATOM 966 C C . SER A 1 116 ? 12.236 -2.941 6.012 1.00 85.00 116 SER A C 1
ATOM 968 O O . SER A 1 116 ? 13.459 -2.921 5.871 1.00 85.00 116 SER A O 1
ATOM 970 N N . THR A 1 117 ? 11.584 -1.920 6.573 1.00 86.69 117 THR A N 1
ATOM 971 C CA . THR A 1 117 ? 12.292 -0.769 7.150 1.00 86.69 117 THR A CA 1
ATOM 972 C C . THR A 1 117 ? 13.098 -1.179 8.385 1.00 86.69 117 THR A C 1
ATOM 974 O O . THR A 1 117 ? 12.672 -2.020 9.178 1.00 86.69 117 THR A O 1
ATOM 977 N N . LEU A 1 118 ? 14.282 -0.587 8.548 1.00 83.25 118 LEU A N 1
ATOM 978 C CA . LEU A 1 118 ? 15.124 -0.781 9.733 1.00 83.25 118 LEU A CA 1
ATOM 979 C C . LEU A 1 118 ? 14.698 0.112 10.900 1.00 83.25 118 LEU A C 1
ATOM 981 O O . LEU A 1 118 ? 14.937 -0.244 12.043 1.00 83.25 118 LEU A O 1
ATOM 985 N N . SER A 1 119 ? 14.064 1.250 10.613 1.00 86.19 119 SER A N 1
ATOM 986 C CA . SER A 1 119 ? 13.589 2.156 11.656 1.00 86.19 119 SER A CA 1
ATOM 987 C C . SER A 1 119 ? 12.244 1.669 12.203 1.00 86.19 119 SER A C 1
ATOM 989 O O . SER A 1 119 ? 11.273 1.550 11.447 1.00 86.19 119 SER A O 1
ATOM 991 N N . GLU A 1 120 ? 12.216 1.358 13.501 1.00 83.19 120 GLU A N 1
ATOM 992 C CA . GLU A 1 120 ? 11.057 0.799 14.210 1.00 83.19 120 GLU A CA 1
ATOM 993 C C . GLU A 1 120 ? 9.840 1.722 14.192 1.00 83.19 120 GLU A C 1
ATOM 995 O O . GLU A 1 120 ? 8.722 1.237 14.043 1.00 83.19 120 GLU A O 1
ATOM 1000 N N . GLU A 1 121 ? 10.043 3.041 14.232 1.00 85.19 121 GLU A N 1
ATOM 1001 C CA . GLU A 1 121 ? 8.953 4.029 14.212 1.00 85.19 121 GLU A CA 1
ATOM 1002 C C . GLU A 1 121 ? 8.104 3.968 12.925 1.00 85.19 121 GLU A C 1
ATOM 1004 O O . GLU A 1 121 ? 6.950 4.393 12.915 1.00 85.19 121 GLU A O 1
ATOM 1009 N N . TYR A 1 122 ? 8.652 3.413 11.836 1.00 84.94 122 TYR A N 1
ATOM 1010 C CA . TYR A 1 122 ? 7.954 3.246 10.556 1.00 84.94 122 TYR A CA 1
ATOM 1011 C C . TYR A 1 122 ? 7.437 1.820 10.321 1.00 84.94 122 TYR A C 1
ATOM 1013 O O . TYR A 1 122 ? 6.854 1.553 9.261 1.00 84.94 122 TYR A O 1
ATOM 1021 N N . ARG A 1 123 ? 7.669 0.890 11.256 1.00 90.19 123 ARG A N 1
ATOM 1022 C CA . ARG A 1 123 ? 7.137 -0.477 11.182 1.00 90.19 123 ARG A CA 1
ATOM 1023 C C . ARG A 1 123 ? 5.664 -0.512 11.578 1.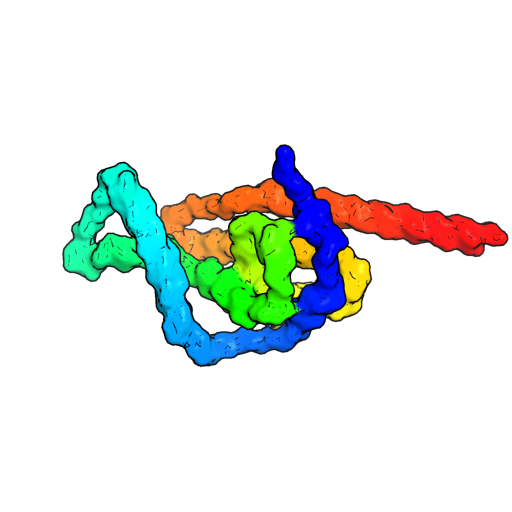00 90.19 123 ARG A C 1
ATOM 1025 O O . ARG A 1 123 ? 5.074 0.474 12.017 1.00 90.19 123 ARG A O 1
ATOM 1032 N N . TYR A 1 124 ? 5.044 -1.673 11.395 1.00 92.00 124 TYR A N 1
ATOM 1033 C CA . TYR A 1 124 ? 3.754 -1.941 12.016 1.00 92.00 124 TYR A CA 1
ATOM 1034 C C . TYR A 1 124 ? 3.923 -1.994 13.536 1.00 92.00 124 TYR A C 1
ATOM 1036 O O . TYR A 1 124 ? 4.715 -2.781 14.045 1.00 92.00 124 TYR A O 1
ATOM 1044 N N . ASN A 1 125 ? 3.172 -1.156 14.247 1.00 90.81 125 ASN A N 1
ATOM 1045 C CA . ASN A 1 125 ? 3.117 -1.150 15.702 1.00 90.81 125 ASN A CA 1
ATOM 1046 C C . ASN A 1 125 ? 1.818 -1.840 16.148 1.00 90.81 125 ASN A C 1
ATOM 1048 O O . ASN A 1 125 ? 0.734 -1.438 15.719 1.00 90.81 125 ASN A O 1
ATOM 1052 N N . ARG A 1 126 ? 1.936 -2.878 16.988 1.00 91.06 126 ARG A N 1
ATOM 1053 C CA . ARG A 1 126 ? 0.802 -3.689 17.463 1.00 91.06 126 ARG A CA 1
ATOM 1054 C C . ARG A 1 126 ? -0.252 -2.834 18.168 1.00 91.06 126 ARG A C 1
ATOM 1056 O O . ARG A 1 126 ? -1.409 -2.866 17.761 1.00 91.06 126 ARG A O 1
ATOM 1063 N N . GLU A 1 127 ? 0.148 -2.016 19.139 1.00 89.88 127 GLU A N 1
ATOM 1064 C CA . GLU A 1 127 ? -0.773 -1.164 19.905 1.00 89.88 127 GLU A CA 1
ATOM 1065 C C . GLU A 1 127 ? -1.523 -0.167 19.011 1.00 89.88 127 GLU A C 1
ATOM 1067 O O . GLU A 1 127 ? -2.722 0.076 19.182 1.00 89.88 127 GLU A O 1
ATOM 1072 N N . VAL A 1 128 ? -0.824 0.409 18.027 1.00 88.69 128 VAL A N 1
ATOM 1073 C CA . VAL A 1 128 ? -1.422 1.341 17.063 1.00 88.69 128 VAL A CA 1
ATOM 1074 C C . VAL A 1 128 ? -2.430 0.615 16.178 1.00 88.69 128 VAL A C 1
ATOM 1076 O O . VAL A 1 128 ? -3.569 1.073 16.058 1.00 88.69 128 VAL A O 1
ATOM 1079 N N . LEU A 1 129 ? -2.050 -0.528 15.599 1.00 91.81 129 LEU A N 1
ATOM 1080 C CA . LEU A 1 129 ? -2.946 -1.331 14.769 1.00 91.81 129 LEU A CA 1
ATOM 1081 C C . LEU A 1 129 ? -4.190 -1.748 15.555 1.00 91.81 129 LEU A C 1
ATOM 1083 O O . LEU A 1 129 ? -5.302 -1.636 15.045 1.00 91.81 129 LEU A O 1
ATOM 1087 N N . GLU A 1 130 ? -4.038 -2.180 16.807 1.00 90.12 130 GLU A N 1
ATOM 1088 C CA . GLU A 1 130 ? -5.147 -2.607 17.659 1.00 90.12 130 GLU A CA 1
ATOM 1089 C C . GLU A 1 130 ? -6.256 -1.549 17.748 1.00 90.12 130 GLU A C 1
ATOM 1091 O O . GLU A 1 130 ? -7.434 -1.865 17.516 1.00 90.12 130 GLU A O 1
ATOM 1096 N N . ARG A 1 131 ? -5.857 -0.290 17.951 1.00 88.75 131 ARG A N 1
ATOM 1097 C CA . ARG A 1 131 ? -6.745 0.864 18.145 1.00 88.75 131 ARG A CA 1
ATOM 1098 C C . ARG A 1 131 ? -7.263 1.477 16.839 1.00 88.75 131 ARG A C 1
ATOM 1100 O O . ARG A 1 131 ? -8.368 2.013 16.828 1.00 88.75 131 ARG A O 1
ATOM 1107 N N . GLN A 1 132 ? -6.516 1.396 15.738 1.00 89.81 132 GLN A N 1
ATOM 1108 C CA . GLN A 1 132 ? -6.919 1.975 14.448 1.00 89.81 132 GLN A CA 1
ATOM 1109 C C . GLN A 1 132 ? -8.026 1.160 13.762 1.00 89.81 132 GLN A C 1
ATOM 1111 O O . GLN A 1 132 ? -8.018 -0.065 13.871 1.00 89.81 132 GLN A O 1
ATOM 1116 N N . PRO A 1 133 ? -8.984 1.784 13.056 1.00 91.31 133 PRO A N 1
ATOM 1117 C CA . PRO A 1 133 ? -9.978 1.064 12.259 1.00 91.31 133 PRO A CA 1
ATOM 1118 C C . PRO A 1 133 ? -9.377 0.534 10.938 1.00 91.31 133 PRO A C 1
ATOM 1120 O O . PRO A 1 133 ? -8.310 0.990 10.516 1.00 91.31 133 PRO A O 1
ATOM 1123 N N . VAL A 1 134 ? -10.024 -0.457 10.308 1.00 92.88 134 VAL A N 1
ATOM 1124 C CA . VAL A 1 134 ? -9.476 -1.204 9.150 1.00 92.88 134 VAL A CA 1
ATOM 1125 C C . VAL A 1 134 ? -9.176 -0.279 7.979 1.00 92.88 134 VAL A C 1
ATOM 1127 O O . VAL A 1 134 ? -8.085 -0.322 7.411 1.00 92.88 134 VAL A O 1
ATOM 1130 N N . GLU A 1 135 ? -10.112 0.606 7.661 1.00 92.75 135 GLU A N 1
ATOM 1131 C CA . GLU A 1 135 ? -10.008 1.566 6.576 1.00 92.75 135 GLU A CA 1
ATOM 1132 C C . GLU A 1 135 ? -8.788 2.478 6.727 1.00 92.75 135 GLU A C 1
ATOM 1134 O O . GLU A 1 135 ? -8.102 2.757 5.744 1.00 92.75 135 GLU A O 1
ATOM 1139 N N . LEU A 1 136 ? -8.441 2.868 7.959 1.00 92.56 136 LEU A N 1
ATOM 1140 C CA . LEU A 1 136 ? -7.258 3.685 8.209 1.00 92.56 136 LEU A CA 1
ATOM 1141 C C . LEU A 1 136 ? -5.970 2.871 8.065 1.00 92.56 136 LEU A C 1
ATOM 1143 O O . LEU A 1 136 ? -5.017 3.361 7.463 1.00 92.56 136 LEU A O 1
ATOM 1147 N N . ILE A 1 137 ? -5.944 1.630 8.564 1.00 94.62 137 ILE A N 1
ATOM 1148 C CA . ILE A 1 137 ? -4.790 0.725 8.425 1.00 94.62 137 ILE A CA 1
ATOM 1149 C C . ILE A 1 137 ? -4.463 0.511 6.940 1.00 94.62 137 ILE A C 1
ATOM 1151 O O . ILE A 1 137 ? -3.303 0.624 6.520 1.00 94.62 137 ILE A O 1
ATOM 1155 N N . VAL A 1 138 ? -5.490 0.230 6.135 1.00 94.94 138 VAL A N 1
ATOM 1156 C CA . VAL A 1 138 ? -5.361 -0.001 4.693 1.00 94.94 138 VAL A CA 1
ATOM 1157 C C . VAL A 1 138 ? -4.959 1.286 3.972 1.00 94.94 138 VAL A C 1
ATOM 1159 O O . VAL A 1 138 ? -3.969 1.279 3.235 1.00 94.94 138 VAL A O 1
ATOM 1162 N N . ALA A 1 139 ? -5.638 2.408 4.231 1.00 94.69 139 ALA A N 1
ATOM 1163 C CA . ALA A 1 139 ? -5.332 3.692 3.599 1.00 94.69 139 ALA A CA 1
ATOM 1164 C C . ALA A 1 139 ? -3.912 4.190 3.922 1.00 94.69 139 ALA A C 1
ATOM 1166 O O . ALA A 1 139 ? -3.199 4.651 3.030 1.00 94.69 139 ALA A O 1
ATOM 1167 N N . GLU A 1 140 ? -3.458 4.057 5.171 1.00 95.00 140 GLU A N 1
ATOM 1168 C CA . GLU A 1 140 ? -2.104 4.442 5.584 1.00 95.00 140 GLU A CA 1
ATOM 1169 C C . GLU A 1 140 ? -1.037 3.560 4.916 1.00 95.00 140 GLU A C 1
ATOM 1171 O O . GLU A 1 140 ? 0.016 4.045 4.482 1.00 95.00 140 GLU A O 1
ATOM 1176 N N . THR A 1 141 ? -1.317 2.261 4.784 1.00 95.00 141 THR A N 1
ATOM 1177 C CA . THR A 1 141 ? -0.434 1.322 4.084 1.00 95.00 141 THR A CA 1
ATOM 1178 C C . THR A 1 141 ? -0.334 1.677 2.596 1.00 95.00 141 THR A C 1
ATOM 1180 O O . THR A 1 141 ? 0.776 1.799 2.073 1.00 95.00 141 THR A O 1
ATOM 1183 N N . ILE A 1 142 ? -1.461 1.949 1.932 1.00 93.69 142 ILE A N 1
ATOM 1184 C CA . ILE A 1 142 ? -1.511 2.429 0.541 1.00 93.69 142 ILE A CA 1
ATOM 1185 C C . ILE A 1 142 ? -0.710 3.727 0.382 1.00 93.69 142 ILE A C 1
ATOM 1187 O O . ILE A 1 142 ? 0.159 3.815 -0.489 1.00 93.69 142 ILE A O 1
ATOM 1191 N N . ALA A 1 143 ? -0.950 4.723 1.240 1.00 95.12 143 ALA A N 1
ATOM 1192 C CA . ALA A 1 143 ? -0.255 6.006 1.192 1.00 95.12 143 ALA A CA 1
ATOM 1193 C C . ALA A 1 143 ? 1.263 5.825 1.339 1.00 95.12 143 ALA A C 1
ATOM 1195 O O . ALA A 1 143 ? 2.040 6.382 0.561 1.00 95.12 143 ALA A O 1
ATOM 1196 N N . THR A 1 144 ? 1.693 4.971 2.272 1.00 93.75 144 THR A N 1
ATOM 1197 C CA . THR A 1 144 ? 3.104 4.595 2.446 1.00 93.75 144 THR A CA 1
ATOM 1198 C C . THR A 1 144 ? 3.695 4.017 1.157 1.00 93.75 144 THR A C 1
ATOM 1200 O O . THR A 1 144 ? 4.800 4.398 0.756 1.00 93.75 144 THR A O 1
ATOM 1203 N N . GLY A 1 145 ? 2.956 3.135 0.480 1.00 87.44 145 GLY A N 1
ATOM 1204 C CA . GLY A 1 145 ? 3.333 2.591 -0.821 1.00 87.44 145 GLY A CA 1
ATOM 1205 C C . GLY A 1 145 ? 3.515 3.674 -1.879 1.00 87.44 145 GLY A C 1
ATOM 1206 O O . GLY A 1 145 ? 4.575 3.742 -2.506 1.00 87.44 145 GLY A O 1
ATOM 1207 N N . VAL A 1 146 ? 2.541 4.577 -2.023 1.00 88.81 146 VAL A N 1
ATOM 1208 C CA . VAL A 1 146 ? 2.603 5.713 -2.959 1.00 88.81 146 VAL A CA 1
ATOM 1209 C C . VAL A 1 146 ? 3.847 6.570 -2.710 1.00 88.81 146 VAL A C 1
ATOM 1211 O O . VAL A 1 146 ? 4.632 6.797 -3.637 1.00 88.81 146 VAL A O 1
ATOM 1214 N N . TYR A 1 147 ? 4.075 7.016 -1.469 1.00 90.69 147 TYR A N 1
ATOM 1215 C CA . TYR A 1 147 ? 5.241 7.841 -1.129 1.00 90.69 147 TYR A CA 1
ATOM 1216 C C . TYR A 1 147 ? 6.548 7.128 -1.436 1.00 90.69 147 TYR A C 1
ATOM 1218 O O . TYR A 1 147 ? 7.483 7.728 -1.975 1.00 90.69 147 TYR A O 1
ATOM 1226 N N . ARG A 1 148 ? 6.628 5.836 -1.106 1.00 84.88 148 ARG A N 1
ATOM 1227 C CA . ARG A 1 148 ? 7.849 5.069 -1.313 1.00 84.88 148 ARG A CA 1
ATOM 1228 C C . ARG A 1 148 ? 8.158 4.899 -2.792 1.00 84.88 148 ARG A C 1
ATOM 1230 O O . ARG A 1 148 ? 9.307 5.102 -3.187 1.00 84.88 148 ARG A O 1
ATOM 1237 N N . LEU A 1 149 ? 7.158 4.549 -3.596 1.00 81.25 149 LEU A N 1
ATOM 1238 C CA . LEU A 1 149 ? 7.310 4.388 -5.040 1.00 81.25 149 LEU A CA 1
ATOM 1239 C C . LEU A 1 149 ? 7.715 5.712 -5.698 1.00 81.25 149 LEU A C 1
ATOM 1241 O O . LEU A 1 149 ? 8.665 5.723 -6.481 1.00 81.25 149 LEU A O 1
ATOM 1245 N N . ARG A 1 150 ? 7.090 6.830 -5.302 1.00 84.19 150 ARG A N 1
ATOM 1246 C CA . ARG A 1 150 ? 7.440 8.175 -5.784 1.00 84.19 150 ARG A CA 1
ATOM 1247 C C . ARG A 1 150 ? 8.880 8.555 -5.433 1.00 84.19 150 ARG A C 1
ATOM 1249 O O . ARG A 1 150 ? 9.661 8.862 -6.327 1.00 84.19 150 ARG A O 1
ATOM 1256 N N . LYS A 1 151 ? 9.279 8.430 -4.161 1.00 84.50 151 LYS A N 1
ATOM 1257 C CA . LYS A 1 151 ? 10.644 8.754 -3.700 1.00 84.50 151 LYS A CA 1
ATOM 1258 C C . LYS A 1 151 ? 11.711 7.903 -4.393 1.00 84.50 151 LYS A C 1
ATOM 1260 O O . LYS A 1 151 ? 12.804 8.385 -4.686 1.00 84.50 151 LYS A O 1
ATOM 1265 N N . ILE A 1 152 ? 11.421 6.624 -4.648 1.00 77.56 152 ILE A N 1
ATOM 1266 C CA . ILE A 1 152 ? 12.320 5.750 -5.412 1.00 77.56 152 ILE A CA 1
ATOM 1267 C C . ILE A 1 152 ? 12.419 6.232 -6.853 1.00 77.56 152 ILE A C 1
ATOM 1269 O O . ILE A 1 152 ? 13.534 6.340 -7.355 1.00 77.56 152 ILE A O 1
ATOM 1273 N N . HIS A 1 153 ? 11.291 6.525 -7.498 1.00 77.12 153 HIS A N 1
ATOM 1274 C CA . HIS A 1 153 ? 11.279 7.045 -8.859 1.00 77.12 153 HIS A CA 1
ATOM 1275 C C . HIS A 1 153 ? 12.138 8.312 -8.959 1.00 77.12 153 HIS A C 1
ATOM 1277 O O . HIS A 1 153 ? 13.120 8.314 -9.692 1.00 77.12 153 HIS A O 1
ATOM 1283 N N . GLU A 1 154 ? 11.880 9.315 -8.117 1.00 82.88 154 GLU A N 1
ATOM 1284 C CA . GLU A 1 154 ? 12.654 10.561 -8.046 1.00 82.88 154 GLU A CA 1
ATOM 1285 C C . GLU A 1 154 ? 14.153 10.319 -7.833 1.00 82.88 154 GLU A C 1
ATOM 1287 O O . GLU A 1 154 ? 14.981 10.854 -8.571 1.00 82.88 154 GLU A O 1
ATOM 1292 N N . LYS A 1 155 ? 14.524 9.480 -6.852 1.00 81.12 155 LYS A N 1
ATOM 1293 C CA . LYS A 1 155 ? 15.930 9.144 -6.574 1.00 81.12 155 LYS A CA 1
ATOM 1294 C C . LYS A 1 155 ? 16.609 8.554 -7.805 1.00 81.12 155 LYS A C 1
ATOM 1296 O O . LYS A 1 155 ? 17.754 8.883 -8.103 1.00 81.12 155 LYS A O 1
ATOM 1301 N N . GLN A 1 156 ? 15.931 7.645 -8.493 1.00 76.75 156 GLN A N 1
ATOM 1302 C CA . GLN A 1 156 ? 16.509 6.949 -9.632 1.00 76.75 156 GLN A CA 1
ATOM 1303 C C . GLN A 1 156 ? 16.509 7.819 -10.899 1.00 76.75 156 GLN A C 1
ATOM 1305 O O . GLN A 1 156 ? 17.401 7.655 -11.729 1.00 76.75 156 GLN A O 1
ATOM 1310 N N . THR A 1 157 ? 15.580 8.767 -11.033 1.00 76.44 157 THR A N 1
ATOM 1311 C CA . THR A 1 157 ? 15.604 9.812 -12.071 1.00 76.44 157 THR A CA 1
ATOM 1312 C C . THR A 1 157 ? 16.792 10.741 -11.868 1.00 76.44 157 THR A C 1
ATOM 1314 O O . THR A 1 157 ? 17.588 10.913 -12.784 1.00 76.44 157 THR A O 1
ATOM 1317 N N . ARG A 1 158 ? 17.001 11.242 -10.643 1.00 83.88 158 ARG A N 1
ATOM 1318 C CA . ARG A 1 158 ? 18.175 12.070 -10.299 1.00 83.88 158 ARG A CA 1
ATOM 1319 C C . ARG A 1 158 ? 19.499 11.347 -10.534 1.00 83.88 158 ARG A C 1
ATOM 1321 O O . ARG A 1 158 ? 20.462 11.962 -10.961 1.00 83.88 158 ARG A O 1
ATOM 1328 N N . ALA A 1 159 ? 19.540 10.036 -10.302 1.00 80.00 159 ALA A N 1
ATOM 1329 C CA . ALA A 1 159 ? 20.715 9.209 -10.571 1.00 80.00 159 ALA A CA 1
ATOM 1330 C C . ALA A 1 159 ? 20.950 8.921 -12.071 1.00 80.00 159 ALA A C 1
ATOM 1332 O O . ALA A 1 159 ? 21.734 8.032 -12.394 1.00 80.00 159 ALA A O 1
ATOM 1333 N N . GLY A 1 160 ? 20.203 9.556 -12.985 1.00 77.31 160 GLY A N 1
ATOM 1334 C CA . GLY A 1 160 ? 20.283 9.327 -14.432 1.00 77.31 160 GLY A CA 1
ATOM 1335 C C . GLY A 1 160 ? 19.816 7.939 -14.868 1.00 77.31 160 GLY A C 1
ATOM 1336 O O . GLY A 1 160 ? 19.812 7.616 -16.056 1.00 77.31 160 GLY A O 1
ATOM 1337 N N . LYS A 1 161 ? 19.388 7.098 -13.916 1.00 71.00 161 LYS A N 1
ATOM 1338 C CA . LYS A 1 161 ? 18.867 5.781 -14.228 1.00 71.00 161 LYS A CA 1
ATOM 1339 C C . LYS A 1 161 ? 17.576 5.986 -14.980 1.00 71.00 161 LYS A C 1
ATOM 1341 O O . LYS A 1 161 ? 17.498 5.408 -16.052 1.00 71.00 161 LYS A O 1
ATOM 1346 N N . TYR A 1 162 ? 16.609 6.740 -14.441 1.00 68.38 162 TYR A N 1
ATOM 1347 C CA . TYR A 1 162 ? 15.245 6.917 -14.964 1.00 68.38 162 TYR A CA 1
ATOM 1348 C C . TYR A 1 162 ? 15.186 8.092 -15.943 1.00 68.38 162 TYR A C 1
ATOM 1350 O O . TYR A 1 162 ? 15.540 9.202 -15.581 1.00 68.38 162 TYR A O 1
ATOM 1358 N N . LYS A 1 163 ? 14.780 7.823 -17.196 1.00 67.06 163 LYS A N 1
ATOM 1359 C CA . LYS A 1 163 ? 14.738 8.819 -18.288 1.00 67.06 163 LYS A CA 1
ATOM 1360 C C . LYS A 1 163 ? 13.367 9.470 -18.479 1.00 67.06 163 LYS A C 1
ATOM 1362 O O . LYS A 1 163 ? 13.256 10.460 -19.186 1.00 67.06 163 LYS A O 1
ATOM 1367 N N . THR A 1 164 ? 12.330 8.896 -17.881 1.00 61.59 164 THR A N 1
ATOM 1368 C CA . THR A 1 164 ? 10.940 9.337 -18.018 1.00 61.59 164 THR A CA 1
ATOM 1369 C C . THR A 1 164 ? 10.407 9.725 -16.653 1.00 61.59 164 THR A C 1
ATOM 1371 O O . THR A 1 164 ? 10.581 8.962 -15.700 1.00 61.59 164 THR A O 1
ATOM 1374 N N . GLN A 1 165 ? 9.718 10.861 -16.581 1.00 63.53 165 GLN A N 1
ATOM 1375 C CA . GLN A 1 165 ? 8.860 11.184 -15.447 1.00 63.53 165 GLN A CA 1
ATOM 1376 C C . GLN A 1 165 ? 7.608 10.315 -15.563 1.00 63.53 165 GLN A C 1
ATOM 1378 O O . GLN A 1 165 ? 6.844 10.459 -16.513 1.00 63.53 165 GLN A O 1
ATOM 1383 N N . ALA A 1 166 ? 7.443 9.355 -14.655 1.00 63.41 166 ALA A N 1
ATOM 1384 C CA . ALA A 1 166 ? 6.238 8.538 -14.595 1.00 63.41 166 ALA A CA 1
ATOM 1385 C C . ALA A 1 166 ? 5.348 9.056 -13.469 1.00 63.41 166 ALA A C 1
ATOM 1387 O O . ALA A 1 166 ? 5.746 9.053 -12.301 1.00 63.41 166 ALA A O 1
ATOM 1388 N N . GLU A 1 167 ? 4.136 9.474 -13.815 1.00 73.50 167 GLU A N 1
ATOM 1389 C CA . GLU A 1 167 ? 3.123 9.769 -12.813 1.00 73.50 167 GLU A CA 1
ATOM 1390 C C . GLU A 1 167 ? 2.519 8.466 -12.285 1.00 73.50 167 GLU A C 1
ATOM 1392 O O . GLU A 1 167 ? 2.232 7.537 -13.039 1.00 73.50 167 GLU A O 1
ATOM 1397 N N . LEU A 1 168 ? 2.343 8.389 -10.965 1.00 77.94 168 LEU A N 1
ATOM 1398 C CA . LEU A 1 168 ? 1.647 7.277 -10.325 1.00 77.94 168 LEU A CA 1
ATOM 1399 C C . LEU A 1 168 ? 0.129 7.482 -10.491 1.00 77.94 168 LEU A C 1
ATOM 1401 O O . LEU A 1 168 ? -0.381 8.484 -9.964 1.00 77.94 168 LEU A O 1
ATOM 1405 N N . PRO A 1 169 ? -0.591 6.575 -11.177 1.00 77.94 169 PRO A N 1
ATOM 1406 C CA . PRO A 1 169 ? -2.019 6.738 -11.449 1.00 77.94 169 PRO A CA 1
ATOM 1407 C C . PRO A 1 169 ? -2.850 6.916 -10.181 1.00 77.94 169 PRO A C 1
ATOM 1409 O O . PRO A 1 169 ? -2.621 6.246 -9.178 1.00 77.94 169 PRO A O 1
ATOM 1412 N N . TYR A 1 170 ? -3.795 7.859 -10.205 1.00 83.38 170 TYR A N 1
ATOM 1413 C CA . TYR A 1 170 ? -4.707 8.166 -9.088 1.00 83.38 170 TYR A CA 1
ATOM 1414 C C . TYR A 1 170 ? -4.022 8.527 -7.753 1.00 83.38 170 TYR A C 1
ATOM 1416 O O . TYR A 1 170 ? -4.682 8.739 -6.737 1.00 83.38 170 TYR A O 1
ATOM 1424 N N . SER A 1 171 ? -2.691 8.663 -7.724 1.00 85.06 171 SER A N 1
ATOM 1425 C CA . SER A 1 171 ? -1.936 8.820 -6.478 1.00 85.06 171 SER A CA 1
ATOM 1426 C C . SER A 1 171 ? -2.287 10.095 -5.713 1.00 85.06 171 SER A C 1
ATOM 1428 O O . SER A 1 171 ? -2.285 10.089 -4.486 1.00 85.06 171 SER A O 1
ATOM 1430 N N . LYS A 1 172 ? -2.614 11.191 -6.409 1.00 89.62 172 LYS A N 1
ATOM 1431 C CA . LYS A 1 172 ? -3.055 12.445 -5.775 1.00 89.62 172 LYS A CA 1
ATOM 1432 C C . LYS A 1 172 ? -4.392 12.263 -5.048 1.00 89.62 172 LYS A C 1
ATOM 1434 O O . LYS A 1 172 ? -4.521 12.681 -3.902 1.00 89.62 172 LYS A O 1
ATOM 1439 N N . GLU A 1 173 ? -5.354 11.609 -5.694 1.00 89.94 173 GLU A N 1
ATOM 1440 C CA . GLU A 1 173 ? -6.692 11.357 -5.148 1.00 89.94 173 GLU A CA 1
ATOM 1441 C C . GLU A 1 173 ? -6.636 10.405 -3.954 1.00 89.94 173 GLU A C 1
ATOM 1443 O O . GLU A 1 173 ? -7.222 10.687 -2.912 1.00 89.94 173 GLU A O 1
ATOM 1448 N N . ILE A 1 174 ? -5.868 9.321 -4.077 1.00 88.12 174 ILE A N 1
ATOM 1449 C CA . ILE A 1 174 ? -5.649 8.343 -3.006 1.00 88.12 174 ILE A CA 1
ATOM 1450 C C . ILE A 1 174 ? -5.023 9.008 -1.776 1.00 88.12 174 ILE A C 1
ATOM 1452 O O . ILE A 1 174 ? -5.496 8.813 -0.658 1.00 88.12 174 ILE A O 1
ATOM 1456 N N . LEU A 1 175 ? -3.985 9.831 -1.969 1.00 93.75 175 LEU A N 1
ATOM 1457 C CA . LEU A 1 175 ? -3.350 10.546 -0.860 1.00 93.75 175 LEU A CA 1
ATOM 1458 C C . LEU A 1 175 ? -4.306 11.543 -0.205 1.00 93.75 175 LEU A C 1
ATOM 1460 O O . LEU A 1 175 ? -4.359 11.607 1.021 1.00 93.75 175 LEU A O 1
ATOM 1464 N N . ARG A 1 176 ? -5.080 12.291 -0.999 1.00 93.62 176 ARG A N 1
ATOM 1465 C CA . ARG A 1 176 ? -6.096 13.210 -0.473 1.00 93.62 176 ARG A CA 1
ATOM 1466 C C . ARG A 1 176 ? -7.115 12.467 0.395 1.00 93.62 176 ARG A C 1
ATOM 1468 O O . ARG A 1 176 ? -7.311 12.862 1.537 1.00 93.62 176 ARG A O 1
ATOM 1475 N N . ARG A 1 177 ? -7.676 11.355 -0.094 1.00 88.69 177 ARG A N 1
ATOM 1476 C CA . ARG A 1 177 ? -8.624 10.525 0.673 1.00 88.69 177 ARG A CA 1
ATOM 1477 C C . ARG A 1 177 ? -8.025 10.024 1.984 1.00 88.69 177 ARG A C 1
ATOM 1479 O O . ARG A 1 177 ? -8.679 10.098 3.015 1.00 88.69 177 ARG A O 1
ATOM 1486 N N . TYR A 1 178 ? -6.771 9.569 1.965 1.00 93.69 178 TYR A N 1
ATOM 1487 C CA . TYR A 1 178 ? -6.069 9.174 3.188 1.00 93.69 178 TYR A CA 1
ATOM 1488 C C . TYR A 1 178 ? -6.004 10.320 4.212 1.00 93.69 178 TYR A C 1
ATOM 1490 O O . TYR A 1 178 ? -6.303 10.109 5.388 1.00 93.69 178 TYR A O 1
ATOM 1498 N N . TYR A 1 179 ? -5.642 11.534 3.786 1.00 93.88 179 TYR A N 1
ATOM 1499 C CA . TYR A 1 179 ? -5.600 12.688 4.686 1.00 93.88 179 TYR A CA 1
ATOM 1500 C C . TYR A 1 179 ? -6.984 13.070 5.215 1.00 93.88 179 TYR A C 1
ATOM 1502 O O . TYR A 1 179 ? -7.114 13.337 6.411 1.00 93.88 179 TYR A O 1
ATOM 1510 N N . ASP A 1 180 ? -8.008 13.043 4.364 1.00 91.81 180 ASP A N 1
ATOM 1511 C CA . ASP A 1 180 ? -9.391 13.330 4.748 1.00 91.81 180 ASP A CA 1
ATOM 1512 C C . ASP A 1 180 ? -9.887 12.321 5.802 1.00 91.81 180 ASP A C 1
ATOM 1514 O O . ASP A 1 180 ? -10.374 12.719 6.864 1.00 91.81 180 ASP A O 1
ATOM 1518 N N . LEU A 1 181 ? -9.662 11.022 5.576 1.00 90.56 181 LEU A N 1
ATOM 1519 C CA . LEU A 1 181 ? -10.001 9.948 6.515 1.00 90.56 181 LEU A CA 1
ATOM 1520 C C . LEU A 1 181 ? -9.252 10.092 7.847 1.00 90.56 181 LEU A C 1
ATOM 1522 O O . LEU A 1 181 ? -9.851 10.020 8.924 1.00 90.56 181 LEU A O 1
ATOM 1526 N N . ARG A 1 182 ? -7.940 10.348 7.793 1.00 91.25 182 ARG A N 1
ATOM 1527 C CA . ARG A 1 182 ? -7.108 10.544 8.987 1.00 91.25 182 ARG A CA 1
ATOM 1528 C C . ARG A 1 182 ? -7.584 11.738 9.816 1.00 91.25 182 ARG A C 1
ATOM 1530 O O . ARG A 1 182 ? -7.650 11.645 11.042 1.00 91.25 182 ARG A O 1
ATOM 1537 N N . ASN A 1 183 ? -7.926 12.846 9.162 1.00 91.38 183 ASN A N 1
ATOM 1538 C CA . ASN A 1 183 ? -8.436 14.044 9.824 1.00 91.38 183 ASN A CA 1
ATOM 1539 C C . ASN A 1 183 ? -9.819 13.804 10.440 1.00 91.38 183 ASN A C 1
ATOM 1541 O O . ASN A 1 183 ? -10.043 14.179 11.592 1.00 91.38 183 ASN A O 1
ATOM 1545 N N . LYS A 1 184 ? -10.717 13.119 9.722 1.00 88.81 184 LYS A N 1
ATOM 1546 C CA . LYS A 1 184 ? -12.043 12.735 10.223 1.00 88.81 184 LYS A CA 1
ATOM 1547 C C . LYS A 1 184 ? -11.939 11.911 11.509 1.00 88.81 184 LYS A C 1
ATOM 1549 O O . LYS A 1 184 ? -12.545 12.275 12.515 1.00 88.81 184 LYS A O 1
ATOM 1554 N N . LEU A 1 185 ? -11.117 10.861 11.510 1.00 85.19 185 LEU A N 1
ATOM 1555 C CA . LEU A 1 185 ? -10.931 9.990 12.677 1.00 85.19 185 LEU A CA 1
ATOM 1556 C C . LEU A 1 185 ? -10.270 10.716 13.856 1.00 85.19 185 LEU A C 1
ATOM 1558 O O . LEU A 1 185 ? -10.660 10.525 15.008 1.00 85.19 185 LEU A O 1
ATOM 1562 N N . ARG A 1 186 ? -9.306 11.606 13.587 1.00 85.56 186 ARG A N 1
ATOM 1563 C CA . ARG A 1 186 ? -8.701 12.456 14.623 1.00 85.56 186 ARG A CA 1
ATOM 1564 C C . ARG A 1 186 ? -9.743 13.359 15.288 1.00 85.56 186 ARG A C 1
ATOM 1566 O O . ARG A 1 186 ? -9.760 13.465 16.513 1.00 85.56 186 ARG A O 1
ATOM 1573 N N . ASN A 1 187 ? -10.615 13.985 14.503 1.00 86.38 187 ASN A N 1
ATOM 1574 C CA . ASN A 1 187 ? -11.647 14.884 15.020 1.00 86.38 187 ASN A CA 1
ATOM 1575 C C . ASN A 1 187 ? -12.693 14.138 15.859 1.00 86.38 187 ASN A C 1
ATOM 1577 O O . ASN A 1 187 ? -13.037 14.606 16.944 1.00 86.38 187 ASN A O 1
ATOM 1581 N N . GLN A 1 188 ? -13.117 12.950 15.421 1.00 84.19 188 GLN A N 1
ATOM 1582 C CA . GLN A 1 188 ? -14.037 12.095 16.179 1.00 84.19 188 GLN A CA 1
ATOM 1583 C C . GLN A 1 188 ? -13.449 11.660 17.530 1.00 84.19 188 GLN A C 1
ATOM 1585 O O . GLN A 1 188 ? -14.131 11.714 18.551 1.00 84.19 188 GLN A O 1
ATOM 1590 N N . ASN A 1 189 ? -12.168 11.284 17.569 1.00 79.25 189 ASN A N 1
ATOM 1591 C CA . ASN A 1 189 ? -11.501 10.918 18.821 1.00 79.25 189 ASN A CA 1
ATOM 1592 C C . ASN A 1 189 ? -11.375 12.109 19.783 1.00 79.25 189 ASN A C 1
ATOM 1594 O O . ASN A 1 189 ? -11.587 11.954 20.985 1.00 79.25 189 ASN A O 1
ATOM 1598 N N . ASN A 1 190 ? -11.088 13.304 19.261 1.00 78.69 190 ASN A N 1
ATOM 1599 C CA . ASN A 1 190 ? -11.030 14.524 20.067 1.00 78.69 190 ASN A CA 1
ATOM 1600 C C . ASN A 1 190 ? -12.401 14.898 20.656 1.00 78.69 190 ASN A C 1
ATOM 1602 O O . ASN A 1 190 ? -12.463 15.350 21.798 1.00 78.69 190 ASN A O 1
ATOM 1606 N N . GLN A 1 191 ? -13.491 14.711 19.904 1.00 74.56 191 GLN A N 1
ATOM 1607 C CA . GLN A 1 191 ? -14.857 14.924 20.399 1.00 74.56 191 GLN A CA 1
ATOM 1608 C C . GLN A 1 191 ? -15.213 13.931 21.509 1.00 74.56 191 GLN A C 1
ATOM 1610 O O . GLN A 1 191 ? -15.560 14.363 22.606 1.00 74.56 191 GLN A O 1
ATOM 1615 N N . LYS A 1 192 ? -14.979 12.629 21.295 1.00 76.81 192 LYS A N 1
ATOM 1616 C CA . LYS A 1 192 ? -15.218 11.595 22.317 1.00 76.81 192 LYS A CA 1
ATOM 1617 C C . LYS A 1 192 ? -14.451 11.852 23.615 1.00 76.81 192 LYS A C 1
ATOM 1619 O O . LYS A 1 192 ? -14.981 11.640 24.703 1.00 76.81 192 LYS A O 1
ATOM 1624 N N . GLN A 1 193 ? -13.210 12.338 23.530 1.00 74.00 193 GLN A N 1
ATOM 1625 C CA . GLN A 1 193 ? -12.422 12.701 24.714 1.00 74.00 193 GLN A CA 1
ATOM 1626 C C . GLN A 1 193 ? -12.977 13.924 25.457 1.00 74.00 193 GLN A C 1
ATOM 1628 O O . GLN A 1 193 ? -12.887 13.970 26.683 1.00 74.00 193 GLN A O 1
ATOM 1633 N N . LYS A 1 194 ? -13.539 14.910 24.746 1.00 71.75 194 LYS A N 1
ATOM 1634 C CA . LYS A 1 194 ? -14.190 16.074 25.369 1.00 71.75 194 LYS A CA 1
ATOM 1635 C C . LYS A 1 194 ? -15.479 15.671 26.088 1.00 71.75 194 LYS A C 1
ATOM 1637 O O . LYS A 1 194 ? -15.647 16.034 27.247 1.00 71.75 194 LYS A O 1
ATOM 1642 N N . GLU A 1 195 ? -16.317 14.860 25.450 1.00 71.44 195 GLU A N 1
ATOM 1643 C CA . GLU A 1 195 ? -17.565 14.339 26.029 1.00 71.44 195 GLU A CA 1
ATOM 1644 C C . GLU A 1 195 ? -17.292 13.466 27.265 1.00 71.44 195 GLU A C 1
ATOM 1646 O O . GLU A 1 195 ? -17.901 13.652 28.315 1.00 71.44 195 GLU A O 1
ATOM 1651 N N . SER A 1 196 ? -16.282 12.592 27.195 1.00 67.31 196 SER A N 1
ATOM 1652 C CA . SER A 1 196 ? -15.870 11.741 28.324 1.00 67.31 196 SER A CA 1
ATOM 1653 C C . SER A 1 196 ? -15.320 12.532 29.518 1.00 67.31 196 SER A C 1
ATOM 1655 O O . SER A 1 196 ? -15.361 12.050 30.646 1.00 67.31 196 SER A O 1
ATOM 1657 N N . LYS A 1 197 ? -14.760 13.729 29.286 1.00 66.12 197 LYS A N 1
ATOM 1658 C CA . LYS A 1 197 ? -14.314 14.633 30.358 1.00 66.12 197 LYS A CA 1
ATOM 1659 C C . LYS A 1 197 ? -15.479 15.406 30.973 1.00 66.12 197 LYS A C 1
ATOM 1661 O O . LYS A 1 197 ? -15.456 15.628 32.175 1.00 66.12 197 LYS A O 1
ATOM 1666 N N . GLN A 1 198 ? -16.484 15.774 30.180 1.00 60.03 198 GLN A N 1
ATOM 1667 C CA . GLN A 1 198 ? -17.700 16.425 30.677 1.00 60.03 198 GLN A CA 1
ATOM 1668 C C . GLN A 1 198 ? -18.549 15.471 31.527 1.00 60.03 198 GLN A C 1
ATOM 1670 O O . GLN A 1 198 ? -18.999 15.866 32.591 1.00 60.03 198 GLN A O 1
ATOM 1675 N N . LEU A 1 199 ? -18.673 14.201 31.135 1.00 58.50 199 LEU A N 1
ATOM 1676 C CA . LEU A 1 199 ? -19.403 13.169 31.892 1.00 58.50 199 LEU A CA 1
ATOM 1677 C C . LEU A 1 199 ? -18.746 12.754 33.222 1.00 58.50 199 LEU A C 1
ATOM 1679 O O . LEU A 1 199 ? -19.387 12.090 34.019 1.00 58.50 199 LEU A O 1
ATOM 1683 N N . LYS A 1 200 ? -17.476 13.110 33.458 1.00 59.22 200 LYS A N 1
ATOM 1684 C CA . LYS A 1 200 ? -16.773 12.881 34.738 1.00 59.22 200 LYS A CA 1
ATOM 1685 C C . LYS A 1 200 ? -16.859 14.071 35.701 1.00 59.22 200 LYS A C 1
ATOM 1687 O O . LYS A 1 200 ? -16.284 14.014 36.783 1.00 59.22 200 LYS A O 1
ATOM 1692 N N . LEU A 1 201 ? -17.480 15.164 35.262 1.00 54.03 201 LEU A N 1
ATOM 1693 C CA . LEU A 1 201 ? -17.704 16.387 36.038 1.00 54.03 201 LEU A CA 1
ATOM 1694 C C . LEU A 1 201 ? -19.155 16.491 36.545 1.00 54.03 201 LEU A C 1
ATOM 1696 O O . LEU A 1 201 ? -19.496 17.486 37.181 1.00 54.03 201 LEU A O 1
ATOM 1700 N N . PHE A 1 202 ? -19.969 15.472 36.264 1.00 48.38 202 PHE A N 1
ATOM 1701 C CA . PHE A 1 202 ? -21.298 15.223 36.818 1.00 48.38 202 PHE A CA 1
ATOM 1702 C C . PHE A 1 202 ? -21.265 13.898 37.583 1.00 48.38 202 PHE A C 1
ATOM 1704 O O . PHE A 1 202 ? -22.073 13.760 38.523 1.00 48.38 202 PHE A O 1
#